Protein AF-0000000075648336 (afdb_homodimer)

Solvent-accessible surface area (backbone atoms only — not comparable to full-atom values): 15594 Å² total; per-residue (Å²): 137,83,80,77,78,76,76,75,76,71,71,72,71,67,70,69,65,70,71,70,69,71,54,69,47,33,61,76,36,50,80,46,65,90,41,55,53,31,34,41,32,37,39,58,50,80,40,58,30,73,56,64,40,78,22,47,33,39,40,31,36,50,85,70,18,19,33,36,39,35,60,77,44,56,32,34,36,65,90,59,18,39,42,34,36,27,29,49,55,92,89,45,73,43,80,75,48,40,32,36,24,69,57,68,69,78,65,49,78,36,94,23,29,32,36,36,41,40,38,39,33,40,85,61,83,64,32,43,28,34,31,30,35,39,35,46,39,77,66,72,76,85,124,138,83,80,78,78,77,77,73,77,72,70,71,74,70,70,67,67,70,72,71,71,71,55,70,48,35,60,76,36,51,79,46,66,89,40,55,54,31,34,43,31,37,37,59,50,81,39,59,31,72,56,63,40,78,22,47,32,38,42,31,35,50,84,70,18,19,34,34,39,35,60,78,42,55,31,36,35,63,90,60,20,38,42,34,36,27,27,50,54,93,88,47,74,41,81,75,48,41,34,38,23,68,57,66,68,78,64,48,77,37,95,23,30,31,37,36,41,38,38,39,34,41,86,61,82,63,32,45,29,33,32,31,37,38,33,47,39,78,66,72,73,85,122

Sequence (286 aa):
MLWCWKLILVTTWMLHRHTGHAQEWGDCGGNITGQSSGFVHSPNYPGRYSNNLDCTWTIEVNEWEGVSLTPVSFNLEENFDWLGVYKKGVDNFISLGLFTGTNFTEKLVAWSHTIRLVFRTDYSYSEDGFKIHFEGNKITEKIMLWCWKLILVTTWMLHRHTGHAQEWGDCGGNITGQSSGFVHSPNYPGRYSNNLDCTWTIEVNEWEGVSLTPVSFNLEENFDWLGVYKKGVDNFISLGLFTGTNFTEKLVAWSHTIRLVFRTDYSYSEDGFKIHFEGNKITEKI

Secondary structure (DSSP, 8-state):
-----------------------EE-SS-EEEES-SEEEEE-TTTTSPPPSS-EEEEEEE--TTEEEEEEEEEEE--TTTSEEEEEEE-SSSEEEEEEE-TT---S-EEESSSEEEEEEE--SS----EEEEEEEEEE-----/-----------------------EE-SS-EEEES-SEEEEE-TTTTSPPPSS-EEEEEEE--TTEEEEEEEEEEE--TTTSEEEEEEE-SSSEEEEEEE-TT---S-EEESSSEEEEEEE--SS----EEEEEEEEEE-----

Structure (mmCIF, N/CA/C/O backbone):
data_AF-0000000075648336-model_v1
#
loop_
_entity.id
_entity.type
_entity.pdbx_description
1 polymer 'CUB and sushi domain-containing protein 3-like'
#
loop_
_atom_site.group_PDB
_atom_site.id
_atom_site.type_symbol
_atom_site.label_atom_id
_atom_site.label_alt_id
_atom_site.label_comp_id
_atom_site.label_asym_id
_atom_site.label_entity_id
_atom_site.label_seq_id
_atom_site.pdbx_PDB_ins_code
_atom_site.Cartn_x
_atom_site.Cartn_y
_atom_site.Cartn_z
_atom_site.occupancy
_atom_site.B_iso_or_equiv
_atom_site.auth_seq_id
_atom_site.auth_comp_id
_atom_site.auth_asym_id
_atom_site.auth_atom_id
_atom_site.pdbx_PDB_model_num
ATOM 1 N N . MET A 1 1 ? 22.656 -80.75 -16.078 1 34.41 1 MET A N 1
ATOM 2 C CA . MET A 1 1 ? 22.391 -79.75 -15 1 34.41 1 MET A CA 1
ATOM 3 C C . MET A 1 1 ? 22.484 -78.312 -15.516 1 34.41 1 MET A C 1
ATOM 5 O O . MET A 1 1 ? 23.578 -77.812 -15.734 1 34.41 1 MET A O 1
ATOM 9 N N . LEU A 1 2 ? 21.562 -77.938 -16.453 1 39.62 2 LEU A N 1
ATOM 10 C CA . LEU A 1 2 ? 21.328 -76.688 -17.156 1 39.62 2 LEU A CA 1
ATOM 11 C C . LEU A 1 2 ? 20.969 -75.562 -16.172 1 39.62 2 LEU A C 1
ATOM 13 O O . LEU A 1 2 ? 20.047 -75.688 -15.375 1 39.62 2 LEU A O 1
ATOM 17 N N . TRP A 1 3 ? 21.969 -74.75 -15.719 1 39.03 3 TRP A N 1
ATOM 18 C CA . TRP A 1 3 ? 21.938 -73.562 -14.867 1 39.03 3 TRP A CA 1
ATOM 19 C C . TRP A 1 3 ? 21.016 -72.5 -15.453 1 39.03 3 TRP A C 1
ATOM 21 O O . TRP A 1 3 ? 21.266 -72 -16.547 1 39.03 3 TRP A O 1
ATOM 31 N N . CYS A 1 4 ? 19.688 -72.562 -15.352 1 43.5 4 CYS A N 1
ATOM 32 C CA . CYS A 1 4 ? 18.688 -71.562 -15.664 1 43.5 4 CYS A CA 1
ATOM 33 C C . CYS A 1 4 ? 18.969 -70.25 -14.93 1 43.5 4 CYS A C 1
ATOM 35 O O . CYS A 1 4 ? 18.938 -70.25 -13.695 1 43.5 4 CYS A O 1
ATOM 37 N N . TRP A 1 5 ? 19.953 -69.438 -15.43 1 42.78 5 TRP A N 1
ATOM 38 C CA . TRP A 1 5 ? 20.234 -68.125 -14.977 1 42.78 5 TRP A CA 1
ATOM 39 C C . TRP A 1 5 ? 18.953 -67.25 -14.945 1 42.78 5 TRP A C 1
ATOM 41 O O . TRP A 1 5 ? 18.297 -67.125 -15.969 1 42.78 5 TRP A O 1
ATOM 51 N N . LYS A 1 6 ? 18.156 -67.312 -13.836 1 47.53 6 LYS A N 1
ATOM 52 C CA . LYS A 1 6 ? 17.062 -66.375 -13.547 1 47.53 6 LYS A CA 1
ATOM 53 C C . LYS A 1 6 ? 17.516 -64.938 -13.664 1 47.53 6 LYS A C 1
ATOM 55 O O . LYS A 1 6 ? 18.328 -64.5 -12.859 1 47.53 6 LYS A O 1
ATOM 60 N N . LEU A 1 7 ? 17.516 -64.375 -14.883 1 46.62 7 LEU A N 1
ATOM 61 C CA . LEU A 1 7 ? 17.719 -62.938 -15.016 1 46.62 7 LEU A CA 1
ATOM 62 C C . LEU A 1 7 ? 16.672 -62.156 -14.211 1 46.62 7 LEU A C 1
ATOM 64 O O . LEU A 1 7 ? 15.477 -62.25 -14.477 1 46.62 7 LEU A O 1
ATOM 68 N N . ILE A 1 8 ? 16.938 -61.938 -12.953 1 49.75 8 ILE A N 1
ATOM 69 C CA . ILE A 1 8 ? 16.094 -61.062 -12.172 1 49.75 8 ILE A CA 1
ATOM 70 C C . ILE A 1 8 ? 16.109 -59.656 -12.797 1 49.75 8 ILE A C 1
ATOM 72 O O . ILE A 1 8 ? 17.156 -59.031 -12.914 1 49.75 8 ILE A O 1
ATOM 76 N N . LEU A 1 9 ? 15.172 -59.469 -13.758 1 48.59 9 LEU A N 1
ATOM 77 C CA . LEU A 1 9 ? 14.945 -58.094 -14.188 1 48.59 9 LEU A CA 1
ATOM 78 C C . LEU A 1 9 ? 14.586 -57.188 -13 1 48.59 9 LEU A C 1
ATOM 80 O O . LEU A 1 9 ? 13.547 -57.375 -12.367 1 48.59 9 LEU A O 1
ATOM 84 N N . VAL A 1 10 ? 15.609 -56.781 -12.297 1 46.84 10 VAL A N 1
ATOM 85 C CA . VAL A 1 10 ? 15.344 -55.75 -11.305 1 46.84 10 VAL A CA 1
ATOM 86 C C . VAL A 1 10 ? 14.797 -54.5 -12 1 46.84 10 VAL A C 1
ATOM 88 O O . VAL A 1 10 ? 15.492 -53.875 -12.805 1 46.84 10 VAL A O 1
ATOM 91 N N . THR A 1 11 ? 13.531 -54.562 -12.336 1 45.75 11 THR A N 1
ATOM 92 C CA . THR A 1 11 ? 12.93 -53.281 -12.688 1 45.75 11 THR A CA 1
ATOM 93 C C . THR A 1 11 ? 13.219 -52.219 -11.617 1 45.75 11 THR A C 1
ATOM 95 O O . THR A 1 11 ? 12.922 -52.438 -10.438 1 45.75 11 THR A O 1
ATOM 98 N N . THR A 1 12 ? 14.398 -51.688 -11.625 1 46.28 12 THR A N 1
ATOM 99 C CA . THR A 1 12 ? 14.539 -50.438 -10.852 1 46.28 12 THR A CA 1
ATOM 100 C C . THR A 1 12 ? 13.344 -49.531 -11.062 1 46.28 12 THR A C 1
ATOM 102 O O . THR A 1 12 ? 13.07 -49.094 -12.188 1 46.28 12 THR A O 1
ATOM 105 N N . TRP A 1 13 ? 12.18 -49.875 -10.469 1 44 13 TRP A N 1
ATOM 106 C CA . TRP A 1 13 ? 11.203 -48.812 -10.359 1 44 13 TRP A CA 1
ATOM 107 C C . TRP A 1 13 ? 11.875 -47.5 -9.969 1 44 13 TRP A C 1
ATOM 109 O O . TRP A 1 13 ? 12.383 -47.375 -8.852 1 44 13 TRP A O 1
ATOM 119 N N . MET A 1 14 ? 12.672 -47 -10.938 1 40.28 14 MET A N 1
ATOM 120 C CA . MET A 1 14 ? 13.008 -45.594 -10.672 1 40.28 14 MET A CA 1
ATOM 121 C C . MET A 1 14 ? 11.805 -44.844 -10.102 1 40.28 14 MET A C 1
ATOM 123 O O . MET A 1 14 ? 10.766 -44.75 -10.758 1 40.28 14 MET A O 1
ATOM 127 N N . LEU A 1 15 ? 11.492 -45.031 -8.891 1 43.78 15 LEU A N 1
ATOM 128 C CA . LEU A 1 15 ? 10.68 -44 -8.258 1 43.78 15 LEU A CA 1
ATOM 129 C C . LEU A 1 15 ? 11.016 -42.625 -8.82 1 43.78 15 LEU A C 1
ATOM 131 O O . LEU A 1 15 ? 12.07 -42.062 -8.516 1 43.78 15 LEU A O 1
ATOM 135 N N . HIS A 1 16 ? 10.695 -42.5 -10.125 1 42.59 16 HIS A N 1
ATOM 136 C CA . HIS A 1 16 ? 10.609 -41.062 -10.445 1 42.59 16 HIS A CA 1
ATOM 137 C C . HIS A 1 16 ? 9.961 -40.281 -9.312 1 42.59 16 HIS A C 1
ATOM 139 O O . HIS A 1 16 ? 8.758 -40.406 -9.078 1 42.59 16 HIS A O 1
ATOM 145 N N . ARG A 1 17 ? 10.578 -40.344 -8.141 1 42.12 17 ARG A N 1
ATOM 146 C CA . ARG A 1 17 ? 10.141 -39.188 -7.344 1 42.12 17 ARG A CA 1
ATOM 147 C C . ARG A 1 17 ? 9.805 -38 -8.234 1 42.12 17 ARG A C 1
ATOM 149 O O . ARG A 1 17 ? 10.68 -37.469 -8.898 1 42.12 17 ARG A O 1
ATOM 156 N N . HIS A 1 18 ? 8.609 -37.969 -8.883 1 41.38 18 HIS A N 1
ATOM 157 C CA . HIS A 1 18 ? 8.18 -36.656 -9.32 1 41.38 18 HIS A CA 1
ATOM 158 C C . HIS A 1 18 ? 8.609 -35.562 -8.328 1 41.38 18 HIS A C 1
ATOM 160 O O . HIS A 1 18 ? 8.164 -35.562 -7.18 1 41.38 18 HIS A O 1
ATOM 166 N N . THR A 1 19 ? 9.805 -35.406 -7.973 1 44.91 19 THR A N 1
ATOM 167 C CA . THR A 1 19 ? 10.102 -34.156 -7.277 1 44.91 19 THR A CA 1
ATOM 168 C C . THR A 1 19 ? 9.188 -33.062 -7.758 1 44.91 19 THR A C 1
ATOM 170 O O . THR A 1 19 ? 9.359 -32.531 -8.859 1 44.91 19 THR A O 1
ATOM 173 N N . GLY A 1 20 ? 7.941 -33.25 -7.762 1 47.81 20 GLY A N 1
ATOM 174 C CA . GLY A 1 20 ? 6.926 -32.344 -8.25 1 47.81 20 GLY A CA 1
ATOM 175 C C . GLY A 1 20 ? 7.273 -30.875 -7.996 1 47.81 20 GLY A C 1
ATOM 176 O O . GLY A 1 20 ? 7.414 -30.453 -6.848 1 47.81 20 GLY A O 1
ATOM 177 N N . HIS A 1 21 ? 8.203 -30.281 -8.82 1 61.22 21 HIS A N 1
ATOM 178 C CA . HIS A 1 21 ? 8.508 -28.859 -8.773 1 61.22 21 HIS A CA 1
ATOM 179 C C . HIS A 1 21 ? 7.234 -28.031 -8.609 1 61.22 21 HIS A C 1
ATOM 181 O O . HIS A 1 21 ? 6.246 -28.25 -9.312 1 61.22 21 HIS A O 1
ATOM 187 N N . ALA A 1 22 ? 7.125 -27.406 -7.492 1 80.12 22 ALA A N 1
ATOM 188 C CA . ALA A 1 22 ? 5.98 -26.516 -7.305 1 80.12 22 ALA A CA 1
ATOM 189 C C . ALA A 1 22 ? 5.766 -25.641 -8.531 1 80.12 22 ALA A C 1
ATOM 191 O O . ALA A 1 22 ? 6.727 -25.109 -9.102 1 80.12 22 ALA A O 1
ATOM 192 N N . GLN A 1 23 ? 4.613 -25.688 -9.086 1 92.94 23 GLN A N 1
ATOM 193 C CA . GLN A 1 23 ? 4.281 -24.875 -10.258 1 92.94 23 GLN A CA 1
ATOM 194 C C . GLN A 1 23 ? 4.465 -23.391 -9.961 1 92.94 23 GLN A C 1
ATOM 196 O O . GLN A 1 23 ? 4.18 -22.922 -8.859 1 92.94 23 GLN A O 1
ATOM 201 N N . GLU A 1 24 ? 5.086 -22.75 -10.898 1 96.38 24 GLU A N 1
ATOM 202 C CA . GLU A 1 24 ? 5.324 -21.328 -10.75 1 96.38 24 GLU A CA 1
ATOM 203 C C . GLU A 1 24 ? 4.723 -20.547 -11.906 1 96.38 24 GLU A C 1
ATOM 205 O O . GLU A 1 24 ? 4.73 -21 -13.047 1 96.38 24 GLU A O 1
ATOM 210 N N . TRP A 1 25 ? 4.23 -19.391 -11.578 1 96.06 25 TRP A N 1
ATOM 211 C CA . TRP A 1 25 ? 3.689 -18.438 -12.555 1 96.06 25 TRP A CA 1
ATOM 212 C C . TRP A 1 25 ? 4.441 -17.125 -12.5 1 96.06 25 TRP A C 1
ATOM 214 O O . TRP A 1 25 ? 4.523 -16.484 -11.445 1 96.06 25 TRP A O 1
ATOM 224 N N . GLY A 1 26 ? 4.988 -16.688 -13.602 1 94.31 26 GLY A N 1
ATOM 225 C CA . GLY A 1 26 ? 5.809 -15.484 -13.578 1 94.31 26 GLY A CA 1
ATOM 226 C C . GLY A 1 26 ? 5.555 -14.562 -14.758 1 94.31 26 GLY A C 1
ATOM 227 O O . GLY A 1 26 ? 6.215 -13.531 -14.906 1 94.31 26 GLY A O 1
ATOM 228 N N . ASP A 1 27 ? 4.645 -15.094 -15.672 1 93.38 27 ASP A N 1
ATOM 229 C CA . ASP A 1 27 ? 4.188 -14.148 -16.688 1 93.38 27 ASP A CA 1
ATOM 230 C C . ASP A 1 27 ? 3.443 -12.977 -16.047 1 93.38 27 ASP A C 1
ATOM 232 O O . ASP A 1 27 ? 3.004 -13.062 -14.898 1 93.38 27 ASP A O 1
ATOM 236 N N . CYS A 1 28 ? 3.414 -11.961 -16.766 1 97.94 28 CYS A N 1
ATOM 237 C CA . CYS A 1 28 ? 2.721 -10.789 -16.234 1 97.94 28 CYS A CA 1
ATOM 238 C C . CYS A 1 28 ? 1.22 -11.039 -16.156 1 97.94 28 CYS A C 1
ATOM 240 O O . CYS A 1 28 ? 0.475 -10.656 -17.062 1 97.94 28 CYS A O 1
ATOM 242 N N . GLY A 1 29 ? 0.814 -11.727 -15.203 1 97.31 29 GLY A N 1
ATOM 243 C CA . GLY A 1 29 ? -0.593 -11.945 -14.906 1 97.31 29 GLY A CA 1
ATOM 244 C C . GLY A 1 29 ? -1.083 -13.312 -15.344 1 97.31 29 GLY A C 1
ATOM 245 O O . GLY A 1 29 ? -0.28 -14.211 -15.617 1 97.31 29 GLY A O 1
ATOM 246 N N . GLY A 1 30 ? -2.445 -13.492 -15.211 1 97.12 30 GLY A N 1
ATOM 247 C CA . GLY A 1 30 ? -3.105 -14.734 -15.594 1 97.12 30 GLY A CA 1
ATOM 248 C C . GLY A 1 30 ? -3.953 -15.32 -14.484 1 97.12 30 GLY A C 1
ATOM 249 O O . GLY A 1 30 ? -3.951 -14.82 -13.359 1 97.12 30 GLY A O 1
ATOM 250 N N . ASN A 1 31 ? -4.703 -16.406 -14.852 1 97.88 31 ASN A N 1
ATOM 251 C CA . ASN A 1 31 ? -5.539 -17.125 -13.906 1 97.88 31 ASN A CA 1
ATOM 252 C C . ASN A 1 31 ? -4.883 -18.438 -13.461 1 97.88 31 ASN A C 1
ATOM 254 O O . ASN A 1 31 ? -4.469 -19.234 -14.297 1 97.88 31 ASN A O 1
ATOM 258 N N . ILE A 1 32 ? -4.703 -18.562 -12.25 1 97.69 32 ILE A N 1
ATOM 259 C CA . ILE A 1 32 ? -4.156 -19.766 -11.641 1 97.69 32 ILE A CA 1
ATOM 260 C C . ILE A 1 32 ? -5.262 -20.531 -10.914 1 97.69 32 ILE A C 1
ATOM 262 O O . ILE A 1 32 ? -5.727 -20.094 -9.852 1 97.69 32 ILE A O 1
ATOM 266 N N . THR A 1 33 ? -5.699 -21.578 -11.445 1 96.69 33 THR A N 1
ATOM 267 C CA . THR A 1 33 ? -6.816 -22.344 -10.891 1 96.69 33 THR A CA 1
ATOM 268 C C . THR A 1 33 ? -6.441 -23.812 -10.727 1 96.69 33 THR A C 1
ATOM 270 O O . THR A 1 33 ? -5.508 -24.297 -11.367 1 96.69 33 THR A O 1
ATOM 273 N N . GLY A 1 34 ? -7.062 -24.438 -9.844 1 89.06 34 GLY A N 1
ATOM 274 C CA . GLY A 1 34 ? -6.918 -25.875 -9.703 1 89.06 34 GLY A CA 1
ATOM 275 C C . GLY A 1 34 ? -5.668 -26.281 -8.945 1 89.06 34 GLY A C 1
ATOM 276 O O . GLY A 1 34 ? -5.215 -27.422 -9.039 1 89.06 34 GLY A O 1
ATOM 277 N N . GLN A 1 35 ? -4.957 -25.312 -8.398 1 91.5 35 GLN A N 1
ATOM 278 C CA . GLN A 1 35 ? -3.764 -25.562 -7.602 1 91.5 35 GLN A CA 1
ATOM 279 C C . GLN A 1 35 ? -4.012 -25.266 -6.125 1 91.5 35 GLN A C 1
ATOM 281 O O . GLN A 1 35 ? -4.699 -24.297 -5.797 1 91.5 35 GLN A O 1
ATOM 286 N N . SER A 1 36 ? -3.525 -26.125 -5.277 1 94 36 SER A N 1
ATOM 287 C CA . SER A 1 36 ? -3.646 -25.859 -3.848 1 94 36 SER A CA 1
ATOM 288 C C . SER A 1 36 ? -2.443 -25.094 -3.32 1 94 36 SER A C 1
ATOM 290 O O . SER A 1 36 ? -2.473 -24.578 -2.203 1 94 36 SER A O 1
ATOM 292 N N . SER A 1 37 ? -1.401 -25.078 -4.129 1 97.56 37 SER A N 1
ATOM 293 C CA . SER A 1 37 ? -0.198 -24.344 -3.764 1 97.56 37 SER A CA 1
A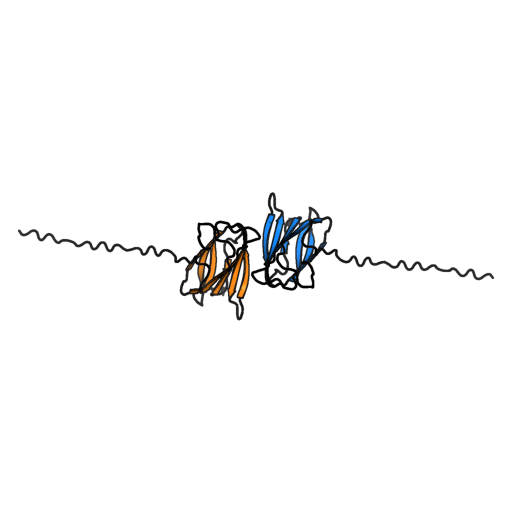TOM 294 C C . SER A 1 37 ? 0.671 -24.062 -4.984 1 97.56 37 SER A C 1
ATOM 296 O O . SER A 1 37 ? 0.462 -24.641 -6.051 1 97.56 37 SER A O 1
ATOM 298 N N . GLY A 1 38 ? 1.6 -23.203 -4.844 1 98 38 GLY A N 1
ATOM 299 C CA . GLY A 1 38 ? 2.539 -22.844 -5.895 1 98 38 GLY A CA 1
ATOM 300 C C . GLY A 1 38 ? 3.256 -21.531 -5.633 1 98 38 GLY A C 1
ATOM 301 O O . GLY A 1 38 ? 3.236 -21.016 -4.508 1 98 38 GLY A O 1
ATOM 302 N N . PHE A 1 39 ? 3.955 -21.016 -6.656 1 98.62 39 PHE A N 1
ATOM 303 C CA . PHE A 1 39 ? 4.684 -19.766 -6.547 1 98.62 39 PHE A CA 1
ATOM 304 C C . PHE A 1 39 ? 4.242 -18.781 -7.633 1 98.62 39 PHE A C 1
ATOM 306 O O . PHE A 1 39 ? 4.035 -19.188 -8.781 1 98.62 39 PHE A O 1
ATOM 313 N N . VAL A 1 40 ? 4.09 -17.641 -7.238 1 98.69 40 VAL A N 1
ATOM 314 C CA . VAL A 1 40 ? 3.971 -16.531 -8.18 1 98.69 40 VAL A CA 1
ATOM 315 C C . VAL A 1 40 ? 5.176 -15.602 -8.039 1 98.69 40 VAL A C 1
ATOM 317 O O . VAL A 1 40 ? 5.613 -15.305 -6.926 1 98.69 40 VAL A O 1
ATOM 320 N N . HIS A 1 41 ? 5.715 -15.156 -9.148 1 98.75 41 HIS A N 1
ATOM 321 C CA . HIS A 1 41 ? 6.84 -14.234 -9.062 1 98.75 41 HIS A CA 1
ATOM 322 C C . HIS A 1 41 ? 6.773 -13.18 -10.164 1 98.75 41 HIS A C 1
ATOM 324 O O . HIS A 1 41 ? 6.059 -13.359 -11.156 1 98.75 41 HIS A O 1
ATOM 330 N N . SER A 1 42 ? 7.426 -12.102 -9.914 1 98.88 42 SER A N 1
ATOM 331 C CA . SER A 1 42 ? 7.465 -11.039 -10.914 1 98.88 42 SER A CA 1
ATOM 332 C C . SER A 1 42 ? 8.07 -11.539 -12.227 1 98.88 42 SER A C 1
ATOM 334 O O . SER A 1 42 ? 8.898 -12.445 -12.227 1 98.88 42 SER A O 1
ATOM 336 N N . PRO A 1 43 ? 7.707 -10.852 -13.297 1 98.62 43 PRO A N 1
ATOM 337 C CA . PRO A 1 43 ? 8.336 -11.227 -14.562 1 98.62 43 PRO A CA 1
ATOM 338 C C . PRO A 1 43 ? 9.859 -11.109 -14.523 1 98.62 43 PRO A C 1
ATOM 340 O O . PRO A 1 43 ? 10.398 -10.156 -13.945 1 98.62 43 PRO A O 1
ATOM 343 N N . ASN A 1 44 ? 10.531 -12.133 -15.062 1 98.25 44 ASN A N 1
ATOM 344 C CA . ASN A 1 44 ? 11.984 -12.156 -15.211 1 98.25 44 ASN A CA 1
ATOM 345 C C . ASN A 1 44 ? 12.68 -12.461 -13.883 1 98.25 44 ASN A C 1
ATOM 347 O O . ASN A 1 44 ? 13.906 -12.367 -13.789 1 98.25 44 ASN A O 1
ATOM 351 N N . TYR A 1 45 ? 11.953 -12.75 -12.867 1 98.31 45 TYR A N 1
ATOM 352 C CA . TYR A 1 45 ? 12.555 -13.148 -11.594 1 98.31 45 TYR A CA 1
ATOM 353 C C . TYR A 1 45 ? 13.461 -14.359 -11.781 1 98.31 45 TYR A C 1
ATOM 355 O O . TYR A 1 45 ? 13.102 -15.312 -12.461 1 98.31 45 TYR A O 1
ATOM 363 N N . PRO A 1 46 ? 14.539 -14.461 -11.203 1 97.69 46 PRO A N 1
ATOM 364 C CA . PRO A 1 46 ? 15.109 -13.57 -10.195 1 97.69 46 PRO A CA 1
ATOM 365 C C . PRO A 1 46 ? 15.812 -12.359 -10.805 1 97.69 46 PRO A C 1
ATOM 367 O O . PRO A 1 46 ? 16.438 -11.578 -10.086 1 97.69 46 PRO A O 1
ATO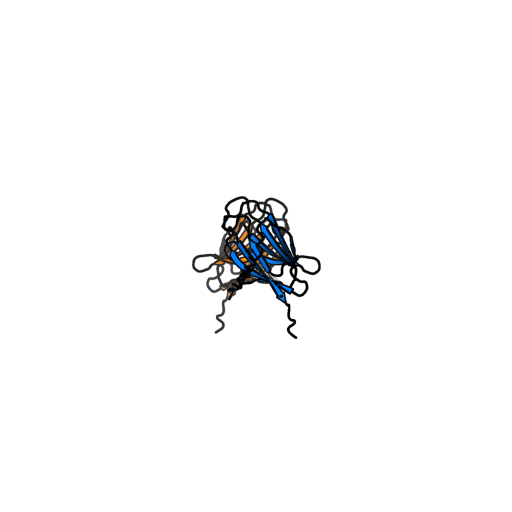M 370 N N . GLY A 1 47 ? 15.742 -12.258 -12.117 1 98.44 47 GLY A N 1
ATOM 371 C CA . GLY A 1 47 ? 16.234 -11.031 -12.742 1 98.44 47 GLY A CA 1
ATOM 372 C C . GLY A 1 47 ? 15.352 -9.828 -12.461 1 98.44 47 GLY A C 1
ATOM 373 O O . GLY A 1 47 ? 14.242 -9.969 -11.938 1 98.44 47 GLY A O 1
ATOM 374 N N . ARG A 1 48 ? 15.805 -8.664 -12.836 1 98.62 48 ARG A N 1
ATOM 375 C CA . ARG A 1 48 ? 15.047 -7.438 -12.633 1 98.62 48 ARG A CA 1
ATOM 376 C C . ARG A 1 48 ? 13.773 -7.434 -13.477 1 98.62 48 ARG A C 1
ATOM 378 O O . ARG A 1 48 ? 13.789 -7.828 -14.641 1 98.62 48 ARG A O 1
ATOM 385 N N . TYR A 1 49 ? 12.648 -7.055 -12.891 1 98.75 49 TYR A N 1
ATOM 386 C CA . TYR A 1 49 ? 11.422 -6.883 -13.664 1 98.75 49 TYR A CA 1
ATOM 387 C C . TYR A 1 49 ? 11.5 -5.645 -14.547 1 98.75 49 TYR A C 1
ATOM 389 O O . TYR A 1 49 ? 12.281 -4.73 -14.281 1 98.75 49 TYR A O 1
ATOM 397 N N . SER A 1 50 ? 10.648 -5.559 -15.57 1 98.19 50 SER A N 1
ATOM 398 C CA . SER A 1 50 ? 10.68 -4.453 -16.516 1 98.19 50 SER A CA 1
ATOM 399 C C . SER A 1 50 ? 9.859 -3.27 -16.016 1 98.19 50 SER A C 1
ATOM 401 O O . SER A 1 50 ? 9.156 -3.377 -15.008 1 98.19 50 SER A O 1
ATOM 403 N N . ASN A 1 51 ? 9.945 -2.125 -16.719 1 96.88 51 ASN A N 1
ATOM 404 C CA . ASN A 1 51 ? 9.156 -0.929 -16.422 1 96.88 51 ASN A CA 1
ATOM 405 C C . ASN A 1 51 ? 7.824 -0.943 -17.172 1 96.88 51 ASN A C 1
ATOM 407 O O . ASN A 1 51 ? 7.645 -1.721 -18.109 1 96.88 51 ASN A O 1
ATOM 411 N N . ASN A 1 52 ? 6.918 -0.076 -16.656 1 94.88 52 ASN A N 1
ATOM 412 C CA . ASN A 1 52 ? 5.605 0.112 -17.266 1 94.88 52 ASN A CA 1
ATOM 413 C C . ASN A 1 52 ? 4.805 -1.188 -17.297 1 94.88 52 ASN A C 1
ATOM 415 O O . ASN A 1 52 ? 4.125 -1.487 -18.281 1 94.88 52 ASN A O 1
ATOM 419 N N . LEU A 1 53 ? 4.984 -1.966 -16.266 1 96.94 53 LEU A N 1
ATOM 420 C CA . LEU A 1 53 ? 4.215 -3.199 -16.141 1 96.94 53 LEU A CA 1
ATOM 421 C C . LEU A 1 53 ? 2.867 -2.932 -15.477 1 96.94 53 LEU A C 1
ATOM 423 O O . LEU A 1 53 ? 2.758 -2.055 -14.617 1 96.94 53 LEU A O 1
ATOM 427 N N . ASP A 1 54 ? 1.874 -3.676 -15.844 1 96.31 54 ASP A N 1
ATOM 428 C CA . ASP A 1 54 ? 0.546 -3.818 -15.25 1 96.31 54 ASP A CA 1
ATOM 429 C C . ASP A 1 54 ? 0.079 -5.273 -15.289 1 96.31 54 ASP A C 1
ATOM 431 O O . ASP A 1 54 ? -0.522 -5.707 -16.281 1 96.31 54 ASP A O 1
ATOM 435 N N . CYS A 1 55 ? 0.389 -5.961 -14.234 1 98.31 55 CYS A N 1
ATOM 436 C CA . CYS A 1 55 ? 0.156 -7.402 -14.172 1 98.31 55 CYS A CA 1
ATOM 437 C C . CYS A 1 55 ? -0.903 -7.738 -13.133 1 98.31 55 CYS A C 1
ATOM 439 O O . CYS A 1 55 ? -0.906 -7.168 -12.039 1 98.31 55 CYS A O 1
ATOM 441 N N . THR A 1 56 ? -1.798 -8.633 -13.445 1 98.31 56 THR A N 1
ATOM 442 C CA . THR A 1 56 ? -2.791 -9.117 -12.484 1 98.31 56 THR A CA 1
ATOM 443 C C 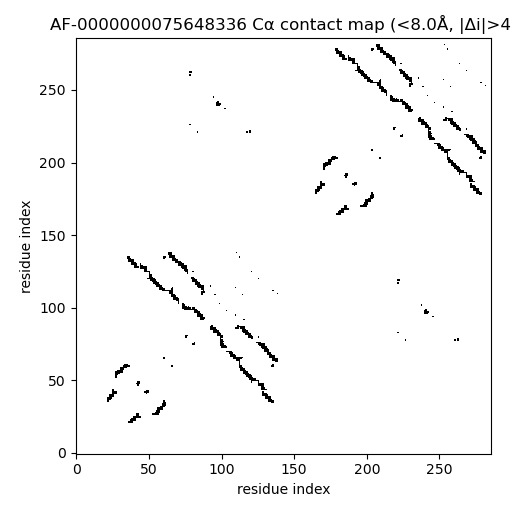. THR A 1 56 ? -2.875 -10.641 -12.516 1 98.31 56 THR A C 1
ATOM 445 O O . THR A 1 56 ? -3.164 -11.234 -13.555 1 98.31 56 THR A O 1
ATOM 448 N N . TRP A 1 57 ? -2.59 -11.258 -11.422 1 98.69 57 TRP A N 1
ATOM 449 C CA . TRP A 1 57 ? -2.854 -12.68 -11.25 1 98.69 57 TRP A CA 1
ATOM 450 C C . TRP A 1 57 ? -4.113 -12.906 -10.414 1 98.69 57 TRP A C 1
ATOM 452 O O . TRP A 1 57 ? -4.316 -12.242 -9.398 1 98.69 57 TRP A O 1
ATOM 462 N N . THR A 1 58 ? -4.945 -13.773 -10.82 1 98.62 58 THR A N 1
ATOM 463 C CA . THR A 1 58 ? -6.039 -14.281 -10 1 98.62 58 THR A CA 1
ATOM 464 C C . THR A 1 58 ? -5.785 -15.734 -9.602 1 98.62 58 THR A C 1
ATOM 466 O O . THR A 1 58 ? -5.605 -16.594 -10.469 1 98.62 58 THR A O 1
ATOM 469 N N . ILE A 1 59 ? -5.703 -15.977 -8.352 1 98.62 59 ILE A N 1
ATOM 470 C CA . ILE A 1 59 ? -5.41 -17.297 -7.805 1 98.62 59 ILE A CA 1
ATOM 471 C C . ILE A 1 59 ? -6.66 -17.875 -7.137 1 98.62 59 ILE A C 1
ATOM 473 O O . ILE A 1 59 ? -7.238 -17.234 -6.25 1 98.62 59 ILE A O 1
ATOM 477 N N . GLU A 1 60 ? -7.059 -18.969 -7.543 1 98.44 60 GLU A N 1
ATOM 478 C CA . GLU A 1 60 ? -8.211 -19.656 -6.973 1 98.44 60 GLU A CA 1
ATOM 479 C C . GLU A 1 60 ? -7.832 -21.047 -6.473 1 98.44 60 GLU A C 1
ATOM 481 O O . GLU A 1 60 ? -7.488 -21.922 -7.266 1 98.44 60 GLU A O 1
ATOM 486 N N . VAL A 1 61 ? -7.883 -21.219 -5.145 1 98 61 VAL A N 1
ATOM 487 C CA . VAL A 1 61 ? -7.676 -22.531 -4.547 1 98 61 VAL A CA 1
ATOM 488 C C . VAL A 1 61 ? -9.016 -23.219 -4.328 1 98 61 VAL A C 1
ATOM 490 O O . VAL A 1 61 ? -10.023 -22.844 -4.93 1 98 61 VAL A O 1
ATOM 493 N N . ASN A 1 62 ? -9.031 -24.266 -3.467 1 96.56 62 ASN A N 1
ATOM 494 C CA . ASN A 1 62 ? -10.297 -24.969 -3.266 1 96.56 62 ASN A CA 1
ATOM 495 C C . ASN A 1 62 ? -11.297 -24.125 -2.486 1 96.56 62 ASN A C 1
ATOM 497 O O . ASN A 1 62 ? -10.906 -23.312 -1.643 1 96.56 62 ASN A O 1
ATOM 501 N N . GLU A 1 63 ? -12.539 -24.344 -2.74 1 95.25 63 GLU A N 1
ATOM 502 C CA . GLU A 1 63 ? -13.609 -23.516 -2.211 1 95.25 63 GLU A CA 1
ATOM 503 C C . GLU A 1 63 ? -13.656 -23.578 -0.686 1 95.25 63 GLU A C 1
ATOM 505 O O . GLU A 1 63 ? -14.148 -22.641 -0.039 1 95.25 63 GLU A O 1
ATOM 510 N N . TRP A 1 64 ? -13.156 -24.625 -0.068 1 95.19 64 TRP A N 1
ATOM 511 C CA . TRP A 1 64 ? -13.227 -24.766 1.382 1 95.19 64 TRP A CA 1
ATOM 512 C C . TRP A 1 64 ? -11.969 -24.219 2.049 1 95.19 64 TRP A C 1
ATOM 514 O O . TRP A 1 64 ? -11.797 -24.359 3.264 1 95.19 64 TRP A O 1
ATOM 524 N N . GLU A 1 65 ? -11.109 -23.656 1.235 1 96.94 65 GLU A N 1
ATOM 525 C CA . GLU A 1 65 ? -9.828 -23.188 1.744 1 96.94 65 GLU A CA 1
ATOM 526 C C . GLU A 1 65 ? -9.75 -21.656 1.737 1 96.94 65 GLU A C 1
ATOM 528 O O . GLU A 1 65 ? -10.477 -21 0.985 1 96.94 65 GLU A O 1
ATOM 533 N N . GLY A 1 66 ? -8.898 -21.125 2.65 1 97.44 66 GLY A N 1
ATOM 534 C CA . GLY A 1 66 ? -8.32 -19.797 2.523 1 97.44 66 GLY A CA 1
ATOM 535 C C . GLY A 1 66 ? -6.918 -19.812 1.945 1 97.44 66 GLY A C 1
ATOM 536 O O . GLY A 1 66 ? -6.273 -20.859 1.891 1 97.44 66 GLY A O 1
ATOM 537 N N . VAL A 1 67 ? -6.52 -18.672 1.519 1 98.31 67 VAL A N 1
ATOM 538 C CA . VAL A 1 67 ? -5.211 -18.609 0.878 1 98.31 67 VAL A CA 1
ATOM 539 C C . VAL A 1 67 ? -4.203 -17.969 1.823 1 98.31 67 VAL A C 1
ATOM 541 O O . VAL A 1 67 ? -4.484 -16.922 2.424 1 98.31 67 VAL A O 1
ATOM 544 N N . SER A 1 68 ? -3.064 -18.484 1.939 1 98.44 68 SER A N 1
ATOM 545 C CA . SER A 1 68 ? -1.934 -17.844 2.605 1 98.44 68 SER A CA 1
ATOM 546 C C . SER A 1 68 ? -0.832 -17.5 1.611 1 98.44 68 SER A C 1
ATOM 548 O O . SER A 1 68 ? -0.555 -18.266 0.687 1 98.44 68 SER A O 1
ATOM 550 N N . LEU A 1 69 ? -0.213 -16.359 1.812 1 98.69 69 LEU A N 1
ATOM 551 C CA . LEU A 1 69 ? 0.925 -15.891 1.028 1 98.69 69 LEU A CA 1
ATOM 552 C C . LEU A 1 69 ? 2.164 -15.742 1.905 1 98.69 69 LEU A C 1
ATOM 554 O O . LEU A 1 69 ? 2.121 -15.078 2.943 1 98.69 69 LEU A O 1
ATOM 558 N N . THR A 1 70 ? 3.199 -16.375 1.515 1 98.69 70 THR A N 1
ATOM 559 C CA . THR A 1 70 ? 4.492 -16.266 2.184 1 98.69 70 THR A CA 1
ATOM 560 C C . THR A 1 70 ? 5.574 -15.82 1.206 1 98.69 70 THR A C 1
ATOM 562 O O . THR A 1 70 ? 5.914 -16.547 0.271 1 98.69 70 THR A O 1
ATOM 565 N N . PRO A 1 71 ? 6.121 -14.672 1.447 1 98.56 71 PRO A N 1
ATOM 566 C CA . PRO A 1 71 ? 7.16 -14.219 0.52 1 98.56 71 PRO A CA 1
ATOM 567 C C . PRO A 1 71 ? 8.461 -15.008 0.655 1 98.56 71 PRO A C 1
ATOM 569 O O . PRO A 1 71 ? 8.93 -15.242 1.771 1 98.56 71 PRO A O 1
ATOM 572 N N . VAL A 1 72 ? 8.961 -15.406 -0.445 1 98.31 72 VAL A N 1
ATOM 573 C CA . VAL A 1 72 ? 10.312 -15.961 -0.527 1 98.31 72 VAL A CA 1
ATOM 574 C C . VAL A 1 72 ? 11.328 -14.828 -0.679 1 98.31 72 VAL A C 1
ATOM 576 O O . VAL A 1 72 ? 12.391 -14.859 -0.064 1 98.31 72 VAL A O 1
ATOM 579 N N . SER A 1 73 ? 10.969 -13.883 -1.474 1 98.38 73 SER A N 1
ATOM 580 C CA . SER A 1 73 ? 11.727 -12.664 -1.73 1 98.38 73 SER A CA 1
ATOM 581 C C . SER A 1 73 ? 10.805 -11.5 -2.1 1 98.38 73 SER A C 1
ATOM 583 O O . SER A 1 73 ? 9.742 -11.711 -2.68 1 98.38 73 SER A O 1
ATOM 585 N N . PHE A 1 74 ? 11.266 -10.328 -1.739 1 98.44 74 PHE A N 1
ATOM 586 C CA . PHE A 1 74 ? 10.492 -9.133 -2.043 1 98.44 74 PHE A CA 1
ATOM 587 C C . PHE A 1 74 ? 11.391 -7.906 -2.1 1 98.44 74 PHE A C 1
ATOM 589 O O . PHE A 1 74 ? 11.961 -7.5 -1.085 1 98.44 74 PHE A O 1
ATOM 596 N N . ASN A 1 75 ? 11.523 -7.359 -3.254 1 98.5 75 ASN A N 1
ATOM 597 C CA . ASN A 1 75 ? 12.359 -6.188 -3.49 1 98.5 75 ASN A CA 1
ATOM 598 C C . ASN A 1 75 ? 11.859 -5.367 -4.672 1 98.5 75 ASN A C 1
ATOM 600 O O . ASN A 1 75 ? 12.18 -5.664 -5.824 1 98.5 75 ASN A O 1
ATOM 604 N N . LEU A 1 76 ? 11.055 -4.375 -4.402 1 98 76 LEU A N 1
ATOM 605 C CA . LEU A 1 76 ? 10.508 -3.479 -5.414 1 98 76 LEU A CA 1
ATOM 606 C C . LEU A 1 76 ? 11.109 -2.084 -5.289 1 98 76 LEU A C 1
ATOM 608 O O . LEU A 1 76 ? 11.633 -1.721 -4.234 1 98 76 LEU A O 1
ATOM 612 N N . GLU A 1 77 ? 11.008 -1.29 -6.395 1 96.19 77 GLU A N 1
ATOM 613 C CA . GLU A 1 77 ? 11.398 0.113 -6.277 1 96.19 77 GLU A CA 1
ATOM 614 C C . GLU A 1 77 ? 10.523 0.845 -5.266 1 96.19 77 GLU A C 1
ATOM 616 O O . GLU A 1 77 ? 9.312 1.002 -5.48 1 96.19 77 GLU A O 1
ATOM 621 N N . GLU A 1 78 ? 11.117 1.3 -4.242 1 92.25 78 GLU A N 1
ATOM 622 C CA . GLU A 1 78 ? 10.391 1.885 -3.119 1 92.25 78 GLU A CA 1
ATOM 623 C C . GLU A 1 78 ? 9.625 3.133 -3.549 1 92.25 78 GLU A C 1
ATOM 625 O O . GLU A 1 78 ? 10.195 4.035 -4.168 1 92.25 78 GLU A O 1
ATOM 630 N N . ASN A 1 79 ? 8.328 3.137 -3.262 1 89.44 79 ASN A N 1
ATOM 631 C CA . ASN A 1 79 ? 7.422 4.27 -3.441 1 89.44 79 ASN A CA 1
ATOM 632 C C . ASN A 1 79 ? 7.078 4.484 -4.91 1 89.44 79 ASN A C 1
ATOM 634 O O . ASN A 1 79 ? 6.469 5.496 -5.27 1 89.44 79 ASN A O 1
ATOM 638 N N . PHE A 1 80 ? 7.555 3.607 -5.781 1 92.06 80 PHE A N 1
ATOM 639 C CA . PHE A 1 80 ? 7.293 3.809 -7.199 1 92.06 80 PHE A CA 1
ATOM 640 C C . PHE A 1 80 ? 6.594 2.594 -7.801 1 92.06 80 PHE A C 1
ATOM 642 O O . PHE A 1 80 ? 5.625 2.734 -8.547 1 92.06 80 PHE A O 1
ATOM 649 N N . ASP A 1 81 ? 7.129 1.422 -7.473 1 95.5 81 ASP A N 1
ATOM 650 C CA . ASP A 1 81 ? 6.496 0.171 -7.883 1 95.5 81 ASP A CA 1
ATOM 651 C C . ASP A 1 81 ? 5.781 -0.495 -6.711 1 95.5 81 ASP A C 1
ATOM 653 O O . ASP A 1 81 ? 6.238 -0.412 -5.57 1 95.5 81 ASP A O 1
ATOM 657 N N . TRP A 1 82 ? 4.652 -1.203 -7 1 95.94 82 TRP A N 1
ATOM 658 C CA . TRP A 1 82 ? 3.91 -1.729 -5.855 1 95.94 82 TRP A CA 1
ATOM 659 C C . TRP A 1 82 ? 3.199 -3.027 -6.223 1 95.94 82 TRP A C 1
ATOM 661 O O . TRP A 1 82 ? 2.918 -3.281 -7.395 1 95.94 82 TRP A O 1
ATOM 671 N N . LEU A 1 83 ? 3 -3.861 -5.242 1 97.69 83 LEU A N 1
ATOM 672 C CA . LEU A 1 83 ? 2.182 -5.066 -5.293 1 97.69 83 LEU A CA 1
ATOM 673 C C . LEU A 1 83 ? 0.961 -4.938 -4.387 1 97.69 83 LEU A C 1
ATOM 675 O O . LEU A 1 83 ? 1.1 -4.727 -3.178 1 97.69 83 LEU A O 1
ATOM 679 N N . GLY A 1 84 ? -0.214 -5.004 -4.969 1 96.81 84 GLY A N 1
ATOM 680 C CA . GLY A 1 84 ? -1.452 -5.051 -4.207 1 96.81 84 GLY A CA 1
ATOM 681 C C . GLY A 1 84 ? -2.004 -6.457 -4.055 1 96.81 84 GLY A C 1
ATOM 682 O O . GLY A 1 84 ? -1.94 -7.262 -4.988 1 96.81 84 GLY A O 1
ATOM 683 N N . VAL A 1 85 ? -2.492 -6.719 -2.91 1 97.62 85 VAL A N 1
ATOM 684 C CA . VAL A 1 85 ? -3.113 -8.008 -2.629 1 97.62 85 VAL A CA 1
ATOM 685 C C . VAL A 1 85 ? -4.578 -7.805 -2.248 1 97.62 85 VAL A C 1
ATOM 687 O O . VAL A 1 85 ? -4.895 -6.98 -1.387 1 97.62 85 VAL A O 1
ATOM 690 N N . TYR A 1 86 ? -5.41 -8.602 -2.895 1 97.31 86 TYR A N 1
ATOM 691 C CA . TYR A 1 86 ? -6.848 -8.5 -2.67 1 97.31 86 TYR A CA 1
ATOM 692 C C . TYR A 1 86 ? -7.469 -9.875 -2.475 1 97.31 86 TYR A C 1
ATOM 694 O O . TYR A 1 86 ? -6.988 -10.867 -3.035 1 97.31 86 TYR A O 1
ATOM 702 N N . LYS A 1 87 ? -8.492 -9.883 -1.712 1 98 87 LYS A N 1
ATOM 703 C CA . LYS A 1 87 ? -9.305 -11.094 -1.622 1 98 87 LYS A CA 1
ATOM 704 C C . LYS A 1 87 ? -10.688 -10.875 -2.236 1 98 87 LYS A C 1
ATOM 706 O O . LYS A 1 87 ? -11.227 -9.766 -2.188 1 98 87 LYS A O 1
ATOM 711 N N . LYS A 1 88 ? -11.203 -11.93 -2.775 1 97.75 88 LYS A N 1
ATOM 712 C CA . LYS A 1 88 ? -12.57 -11.844 -3.285 1 97.75 88 LYS A CA 1
ATOM 713 C C . LYS A 1 88 ? -13.578 -11.773 -2.145 1 97.75 88 LYS A C 1
ATOM 715 O O . LYS A 1 88 ? -13.555 -12.609 -1.238 1 97.75 88 LYS A O 1
ATOM 720 N N . GLY A 1 89 ? -14.375 -10.727 -2.139 1 95.5 89 GLY A N 1
ATOM 721 C CA . GLY A 1 89 ? -15.531 -10.625 -1.263 1 95.5 89 GLY A CA 1
ATOM 722 C C . GLY A 1 89 ? -16.812 -11.133 -1.906 1 95.5 89 GLY A C 1
ATOM 723 O O . GLY A 1 89 ? -16.781 -12.023 -2.756 1 95.5 89 GLY A O 1
ATOM 724 N N . VAL A 1 90 ? -17.859 -10.57 -1.482 1 93.56 90 VAL A N 1
ATOM 725 C CA . VAL A 1 90 ? -19.156 -11 -2 1 93.56 90 VAL A CA 1
ATOM 726 C C . VAL A 1 90 ? -19.328 -10.5 -3.434 1 93.56 90 VAL A C 1
ATOM 728 O O . VAL A 1 90 ? -19.609 -11.289 -4.34 1 93.56 90 VAL A O 1
ATOM 731 N N . ASP A 1 91 ? -19.125 -9.172 -3.664 1 92 91 ASP A N 1
ATOM 732 C CA . ASP A 1 91 ? -19.344 -8.641 -5.004 1 92 91 ASP A CA 1
ATOM 733 C C . ASP A 1 91 ? -18.156 -7.801 -5.469 1 92 91 ASP A C 1
ATOM 735 O O . ASP A 1 91 ? -18.25 -7.059 -6.449 1 92 91 ASP A O 1
ATOM 739 N N . ASN A 1 92 ? -17.188 -7.863 -4.727 1 93.31 92 ASN A N 1
ATOM 740 C CA . ASN A 1 92 ? -16.016 -7.043 -5.047 1 93.31 92 ASN A CA 1
ATOM 741 C C . ASN A 1 92 ? -14.734 -7.664 -4.508 1 93.31 92 ASN A C 1
ATOM 743 O O . ASN A 1 92 ? -14.758 -8.742 -3.916 1 93.31 92 ASN A O 1
ATOM 747 N N . PHE A 1 93 ? -13.648 -7.113 -4.938 1 94.06 93 PHE A N 1
ATOM 748 C CA . PHE A 1 93 ? -12.383 -7.453 -4.305 1 94.06 93 PHE A CA 1
ATOM 749 C C . PHE A 1 93 ? -12.047 -6.461 -3.197 1 94.06 93 PHE A C 1
ATOM 751 O O . PHE A 1 93 ? -12.258 -5.258 -3.35 1 94.06 93 PHE A O 1
ATOM 758 N N . ILE A 1 94 ? -11.617 -7.02 -2.068 1 92.69 94 ILE A N 1
ATOM 759 C CA . ILE A 1 94 ? -11.258 -6.234 -0.888 1 92.69 94 ILE A CA 1
ATOM 760 C C . ILE A 1 94 ? -9.742 -6.199 -0.727 1 92.69 94 ILE A C 1
ATOM 762 O O . ILE A 1 94 ? -9.078 -7.238 -0.787 1 92.69 94 ILE A O 1
ATOM 766 N N . SER A 1 95 ? -9.219 -4.969 -0.521 1 92.81 95 SER A N 1
ATOM 767 C CA . SER A 1 95 ? -7.77 -4.832 -0.375 1 92.81 95 SER A CA 1
ATOM 768 C C . SER A 1 95 ? -7.293 -5.41 0.951 1 92.81 95 SER A C 1
ATOM 770 O O . SER A 1 95 ? -7.871 -5.129 2.002 1 92.81 95 SER A O 1
ATOM 772 N N . LEU A 1 96 ? -6.25 -6.219 0.859 1 93.62 96 LEU A N 1
ATOM 773 C CA . LEU A 1 96 ? -5.602 -6.754 2.053 1 93.62 96 LEU A CA 1
ATOM 774 C C . LEU A 1 96 ? -4.309 -6 2.354 1 93.62 96 LEU A C 1
ATOM 776 O O . LEU A 1 96 ? -3.773 -6.098 3.459 1 93.62 96 LEU A O 1
ATOM 780 N N . GLY A 1 97 ? -3.795 -5.27 1.342 1 92.38 97 GLY A N 1
ATOM 781 C CA . GLY A 1 97 ? -2.574 -4.504 1.537 1 92.38 97 GLY A CA 1
ATOM 782 C C . GLY A 1 97 ? -1.884 -4.141 0.237 1 92.38 97 GLY A C 1
ATOM 783 O O . GLY A 1 97 ? -2.047 -4.828 -0.773 1 92.38 97 GLY A O 1
ATOM 784 N N . LEU A 1 98 ? -1.264 -3.055 0.236 1 95 98 LEU A N 1
ATOM 785 C CA . LEU A 1 98 ? -0.367 -2.584 -0.813 1 95 98 LEU A CA 1
ATOM 786 C C . LEU A 1 98 ? 1.073 -2.531 -0.314 1 95 98 LEU A C 1
ATOM 788 O O . LEU A 1 98 ? 1.328 -2.115 0.818 1 95 98 LEU A O 1
ATOM 792 N N . PHE A 1 99 ? 1.99 -3.023 -1.168 1 95.56 99 PHE A N 1
ATOM 793 C CA . PHE A 1 99 ? 3.357 -3.223 -0.7 1 95.56 99 PHE A CA 1
ATOM 794 C C . PHE A 1 99 ? 4.359 -2.672 -1.707 1 95.56 99 PHE A C 1
ATOM 796 O O . PHE A 1 99 ? 4.133 -2.742 -2.918 1 95.56 99 PHE A O 1
ATOM 803 N N . THR A 1 100 ? 5.457 -2.131 -1.204 1 95.69 100 THR A N 1
ATOM 804 C CA . THR A 1 100 ? 6.555 -1.575 -1.984 1 95.69 100 THR A CA 1
ATOM 805 C C . THR A 1 100 ? 7.883 -1.75 -1.251 1 95.69 100 THR A C 1
ATOM 807 O O . THR A 1 100 ? 7.914 -2.254 -0.126 1 95.69 100 THR A O 1
ATOM 810 N N . GLY A 1 101 ? 9 -1.394 -1.936 1 94.94 101 GLY A N 1
ATOM 811 C CA . GLY A 1 101 ? 10.297 -1.539 -1.305 1 94.94 101 GLY A CA 1
ATOM 812 C C . GLY A 1 101 ? 10.633 -2.977 -0.946 1 94.94 101 GLY A C 1
ATOM 813 O O . GLY A 1 101 ? 10.484 -3.877 -1.774 1 94.94 101 GLY A O 1
ATOM 814 N N . THR A 1 102 ? 11.125 -3.17 0.325 1 95.12 102 THR A N 1
ATOM 815 C CA . THR A 1 102 ? 11.5 -4.504 0.777 1 95.12 102 THR A CA 1
ATOM 816 C C . THR A 1 102 ? 10.555 -5 1.863 1 95.12 102 THR A C 1
ATOM 818 O O . THR A 1 102 ? 10.828 -5.996 2.533 1 95.12 102 THR A O 1
ATOM 821 N N . ASN A 1 103 ? 9.469 -4.227 2.018 1 87.94 103 ASN A N 1
ATOM 822 C CA . ASN A 1 103 ? 8.594 -4.484 3.156 1 87.94 103 ASN A CA 1
ATOM 823 C C . ASN A 1 103 ? 7.352 -5.262 2.74 1 87.94 103 ASN A C 1
ATOM 825 O O . ASN A 1 103 ? 6.367 -4.676 2.283 1 87.94 103 ASN A O 1
ATOM 829 N N . PHE A 1 104 ? 7.434 -6.453 2.807 1 93.25 104 PHE A N 1
ATOM 830 C CA . PHE A 1 104 ? 6.258 -7.316 2.771 1 93.25 104 PHE A CA 1
ATOM 831 C C . PHE A 1 104 ? 6.02 -7.957 4.133 1 93.25 104 PHE A C 1
ATOM 833 O O . PHE A 1 104 ? 6.93 -8.023 4.961 1 93.25 104 PHE A O 1
ATOM 840 N N . THR A 1 105 ? 4.859 -8.266 4.492 1 92.06 105 THR A N 1
ATOM 841 C CA . THR A 1 105 ? 4.605 -8.977 5.738 1 92.06 105 THR A CA 1
ATOM 842 C C . THR A 1 105 ? 5.172 -10.391 5.684 1 92.06 105 THR A C 1
ATOM 844 O O . THR A 1 105 ? 5.422 -10.922 4.602 1 92.06 105 THR A O 1
ATOM 847 N N . GLU A 1 106 ? 5.508 -11 6.797 1 94.38 106 GLU A N 1
ATOM 848 C CA . GLU A 1 106 ? 6.027 -12.359 6.867 1 94.38 106 GLU A CA 1
ATOM 849 C C . GLU A 1 106 ? 5.039 -13.359 6.262 1 94.38 106 GLU A C 1
ATOM 851 O O . GLU A 1 106 ? 5.445 -14.305 5.586 1 94.38 106 GLU A O 1
ATOM 856 N N . LYS A 1 107 ? 3.832 -13.203 6.574 1 97.38 107 LYS A N 1
ATOM 857 C CA . LYS A 1 107 ? 2.732 -14.039 6.094 1 97.38 107 LYS A CA 1
ATOM 858 C C . LYS A 1 107 ? 1.441 -13.227 5.984 1 97.38 107 LYS A C 1
ATOM 860 O O . LYS A 1 107 ? 1.131 -12.422 6.867 1 97.38 107 LYS A O 1
ATOM 865 N N . LEU A 1 108 ? 0.689 -13.406 4.859 1 97.69 108 LEU A N 1
ATOM 866 C CA . LEU A 1 108 ? -0.623 -12.797 4.664 1 97.69 108 LEU A CA 1
ATOM 867 C C . LEU A 1 108 ? -1.689 -13.867 4.445 1 97.69 108 LEU A C 1
ATOM 869 O O . LEU A 1 108 ? -1.554 -14.711 3.561 1 97.69 108 LEU A O 1
ATOM 873 N N . VAL A 1 109 ? -2.715 -13.828 5.27 1 97.62 109 VAL A N 1
ATOM 874 C CA . VAL A 1 109 ? -3.777 -14.828 5.172 1 97.62 109 VAL A CA 1
ATOM 875 C C . VAL A 1 109 ? -5.059 -14.164 4.668 1 97.62 109 VAL A C 1
ATOM 877 O O . VAL A 1 109 ? -5.492 -13.148 5.211 1 97.62 109 VAL A O 1
ATOM 880 N N . ALA A 1 110 ? -5.586 -14.719 3.65 1 97.69 110 ALA A N 1
ATOM 881 C CA . ALA A 1 110 ? -6.867 -14.281 3.104 1 97.69 110 ALA A CA 1
ATOM 882 C C . ALA A 1 110 ? -7.965 -15.305 3.387 1 97.69 110 ALA A C 1
ATOM 884 O O . ALA A 1 110 ? -7.84 -16.469 3.029 1 97.69 110 ALA A O 1
ATOM 885 N N . TRP A 1 111 ? -8.984 -14.797 4.031 1 96.06 111 TRP A N 1
ATOM 886 C CA . TRP A 1 111 ? -10.141 -15.656 4.27 1 96.06 111 TRP A CA 1
ATOM 887 C C . TRP A 1 111 ? -11.062 -15.688 3.057 1 96.06 111 TRP A C 1
ATOM 889 O O . TRP A 1 111 ? -12.211 -15.234 3.127 1 96.06 111 TRP A O 1
ATOM 899 N N . SER A 1 112 ? -10.609 -16.109 2.049 1 97.69 112 SER A N 1
ATOM 900 C CA . SER A 1 112 ? -11.234 -16.297 0.744 1 97.69 112 SER A CA 1
ATOM 901 C C . SER A 1 112 ? -10.469 -17.328 -0.094 1 97.69 112 SER A C 1
ATOM 903 O O . SER A 1 112 ? -9.242 -17.391 -0.025 1 97.69 112 SER A O 1
ATOM 905 N N . HIS A 1 113 ? -11.195 -18.078 -0.907 1 97.88 113 HIS A N 1
ATOM 906 C CA . HIS A 1 113 ? -10.508 -19.062 -1.733 1 97.88 113 HIS A CA 1
ATOM 907 C C . HIS A 1 113 ? -10 -18.438 -3.027 1 97.88 113 HIS A C 1
ATOM 909 O O . HIS A 1 113 ? -9.43 -19.125 -3.871 1 97.88 113 HIS A O 1
ATOM 915 N N . THR A 1 114 ? -10.242 -17.141 -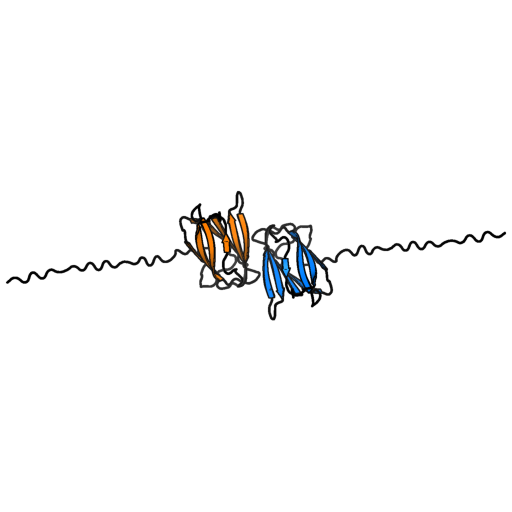3.232 1 98.5 114 THR A N 1
ATOM 916 C CA . THR A 1 114 ? -9.789 -16.422 -4.41 1 98.5 114 THR A CA 1
ATOM 917 C C . THR A 1 114 ? -9.102 -15.109 -4.008 1 98.5 114 THR A C 1
ATOM 919 O O . THR A 1 114 ? -9.664 -14.32 -3.25 1 98.5 114 THR A O 1
ATOM 922 N N . ILE A 1 115 ? -7.871 -14.945 -4.504 1 98.69 115 ILE A N 1
ATOM 923 C CA . ILE A 1 115 ? -7.168 -13.688 -4.277 1 98.69 115 ILE A CA 1
ATOM 924 C C . ILE A 1 115 ? -6.688 -13.117 -5.609 1 98.69 115 ILE A C 1
ATOM 926 O O . ILE A 1 115 ? -6.629 -13.836 -6.609 1 98.69 115 ILE A O 1
ATOM 930 N N . ARG A 1 116 ? -6.402 -11.859 -5.547 1 98.38 116 ARG A N 1
ATOM 931 C CA . ARG A 1 116 ? -5.82 -11.156 -6.684 1 98.38 116 ARG A CA 1
ATOM 932 C C . ARG A 1 116 ? -4.531 -10.445 -6.281 1 98.38 116 ARG A C 1
ATOM 934 O O . ARG A 1 116 ? -4.457 -9.836 -5.215 1 98.38 116 ARG A O 1
ATOM 941 N N . LEU A 1 117 ? -3.506 -10.625 -7.074 1 98.69 117 LEU A N 1
ATOM 942 C CA . LEU A 1 117 ? -2.266 -9.859 -6.98 1 98.69 117 LEU A CA 1
ATOM 943 C C . LEU A 1 117 ? -2.154 -8.859 -8.125 1 98.69 117 LEU A C 1
ATOM 945 O O . LEU A 1 117 ? -2.277 -9.234 -9.297 1 98.69 117 LEU A O 1
ATOM 949 N N . VAL A 1 118 ? -2.008 -7.641 -7.84 1 98 118 VAL A N 1
ATOM 950 C CA . VAL A 1 118 ? -1.855 -6.586 -8.836 1 98 118 VAL A CA 1
ATOM 951 C C . VAL A 1 118 ? -0.47 -5.953 -8.711 1 98 118 VAL A C 1
ATOM 953 O O . VAL A 1 118 ? -0.136 -5.371 -7.68 1 98 118 VAL A O 1
ATOM 956 N N . PHE A 1 119 ? 0.339 -6.082 -9.742 1 98.38 119 PHE A N 1
ATOM 957 C CA . PHE A 1 119 ? 1.705 -5.574 -9.758 1 98.38 119 PHE A CA 1
ATOM 958 C C . PHE A 1 119 ? 1.857 -4.477 -10.805 1 98.38 119 PHE A C 1
ATOM 960 O O . PHE A 1 119 ? 1.578 -4.691 -11.984 1 98.38 119 PHE A O 1
ATOM 967 N N . ARG A 1 120 ? 2.307 -3.289 -10.32 1 96.62 120 ARG A N 1
ATOM 968 C CA . ARG A 1 120 ? 2.482 -2.16 -11.234 1 96.62 120 ARG A CA 1
ATOM 969 C C . ARG A 1 120 ? 3.842 -1.502 -11.031 1 96.62 120 ARG A C 1
ATOM 971 O O . ARG A 1 120 ? 4.293 -1.328 -9.898 1 96.62 120 ARG A O 1
ATOM 978 N N . THR A 1 121 ? 4.477 -1.189 -12.164 1 95.88 121 THR A N 1
ATOM 979 C CA . THR A 1 121 ? 5.762 -0.501 -12.148 1 95.88 121 THR A CA 1
ATOM 980 C C . THR A 1 121 ? 5.672 0.832 -12.883 1 95.88 121 THR A C 1
ATOM 982 O O . THR A 1 121 ? 4.84 0.998 -13.781 1 95.88 121 THR A O 1
ATOM 985 N N . ASP A 1 122 ? 6.496 1.821 -12.492 1 92.62 122 ASP A N 1
ATOM 986 C CA . ASP A 1 122 ? 6.531 3.096 -13.203 1 92.62 122 ASP A CA 1
ATOM 987 C C . ASP A 1 122 ? 7.473 3.031 -14.406 1 92.62 122 ASP A C 1
ATOM 989 O O . ASP A 1 122 ? 7.762 1.948 -14.922 1 92.62 122 ASP A O 1
ATOM 993 N N . TYR A 1 123 ? 7.918 4.129 -14.922 1 91.75 123 TYR A N 1
ATOM 994 C CA . TYR A 1 123 ? 8.555 4.199 -16.234 1 91.75 123 TYR A CA 1
ATOM 995 C C . TYR A 1 123 ? 10.07 4.027 -16.109 1 91.75 123 TYR A C 1
ATOM 997 O O . TYR A 1 123 ? 10.773 3.936 -17.125 1 91.75 123 TYR A O 1
ATOM 1005 N N . SER A 1 124 ? 10.586 4.055 -14.844 1 92.56 124 SER A N 1
ATOM 1006 C CA . SER A 1 124 ? 12.039 3.971 -14.719 1 92.56 124 SER A CA 1
ATOM 1007 C C . SER A 1 124 ? 12.445 3.221 -13.453 1 92.56 124 SER A C 1
ATOM 1009 O O . SER A 1 124 ? 11.633 3.059 -12.539 1 92.56 124 SER A O 1
ATOM 1011 N N . TYR A 1 125 ? 13.672 2.703 -13.406 1 95.38 125 TYR A N 1
ATOM 1012 C CA . TYR A 1 125 ? 14.297 2.002 -12.289 1 95.38 125 TYR A CA 1
ATOM 1013 C C . TYR A 1 125 ? 13.492 0.766 -11.906 1 95.38 125 TYR A C 1
ATOM 1015 O O . TYR A 1 125 ? 12.258 0.776 -11.969 1 95.38 125 TYR A O 1
ATOM 1023 N N . SER A 1 126 ? 14.078 -0.265 -11.617 1 98.12 126 SER A N 1
ATOM 1024 C CA . SER A 1 126 ? 13.484 -1.521 -11.172 1 98.12 126 SER A CA 1
ATOM 1025 C C . SER A 1 126 ? 14.406 -2.26 -10.211 1 98.12 126 SER A C 1
ATOM 1027 O O . SER A 1 126 ? 15.57 -1.877 -10.039 1 98.12 126 SER A O 1
ATOM 1029 N N . GLU A 1 127 ? 13.836 -3.154 -9.547 1 98.38 127 GLU A N 1
ATOM 1030 C CA . GLU A 1 127 ? 14.57 -4.047 -8.656 1 98.38 127 GLU A CA 1
ATOM 1031 C C . GLU A 1 127 ? 14.367 -5.508 -9.047 1 98.38 127 GLU A C 1
ATOM 1033 O O . GLU A 1 127 ? 13.891 -5.801 -10.148 1 98.38 127 GLU A O 1
ATOM 1038 N N . ASP A 1 128 ? 14.719 -6.48 -8.164 1 98.5 128 ASP A N 1
ATOM 1039 C CA . ASP A 1 128 ? 14.719 -7.902 -8.5 1 98.5 128 ASP A CA 1
ATOM 1040 C C . ASP A 1 128 ? 13.312 -8.492 -8.398 1 98.5 128 ASP A C 1
ATOM 1042 O O . ASP A 1 128 ? 13.078 -9.625 -8.828 1 98.5 128 ASP A O 1
ATOM 1046 N N . GLY A 1 129 ? 12.438 -7.773 -7.855 1 98.62 129 GLY A N 1
ATOM 1047 C CA . GLY A 1 129 ? 11.047 -8.195 -7.848 1 98.62 129 GLY A CA 1
ATOM 1048 C C . GLY A 1 129 ? 10.695 -9.062 -6.652 1 98.62 129 GLY A C 1
ATOM 1049 O O . GLY A 1 129 ? 11.094 -8.766 -5.527 1 98.62 129 GLY A O 1
ATOM 1050 N N . PHE A 1 130 ? 9.82 -10.008 -6.895 1 98.88 130 PHE A N 1
ATOM 1051 C CA . PHE A 1 130 ? 9.336 -10.828 -5.789 1 98.88 130 PHE A CA 1
ATOM 1052 C C . PHE A 1 130 ? 9.102 -12.266 -6.242 1 98.88 130 PHE A C 1
ATOM 1054 O O . PHE A 1 130 ? 8.938 -12.531 -7.434 1 98.88 130 PHE A O 1
ATOM 1061 N N . LYS A 1 131 ? 9.125 -13.094 -5.293 1 98.81 131 LYS A N 1
ATOM 1062 C CA . LYS A 1 131 ? 8.609 -14.461 -5.352 1 98.81 131 LYS A CA 1
ATOM 1063 C C . LYS A 1 131 ? 7.789 -14.789 -4.109 1 98.81 131 LYS A C 1
ATOM 1065 O O . LYS A 1 131 ? 8.266 -14.633 -2.984 1 98.81 131 LYS A O 1
ATOM 1070 N N . ILE A 1 132 ? 6.602 -15.258 -4.336 1 98.75 132 ILE A N 1
ATOM 1071 C CA . ILE A 1 132 ? 5.672 -15.492 -3.238 1 98.75 132 ILE A CA 1
ATOM 1072 C C . ILE A 1 132 ? 5.105 -16.906 -3.334 1 98.75 132 ILE A C 1
ATOM 1074 O O . ILE A 1 132 ? 4.688 -17.344 -4.41 1 98.75 132 ILE A O 1
ATOM 1078 N N . HIS A 1 133 ? 5.125 -17.562 -2.252 1 98.75 133 HIS A N 1
ATOM 1079 C CA . HIS A 1 133 ? 4.461 -18.859 -2.129 1 98.75 133 HIS A CA 1
ATOM 1080 C C . HIS A 1 133 ? 3.002 -18.703 -1.721 1 98.75 133 HIS A C 1
ATOM 1082 O O . HIS A 1 133 ? 2.701 -18.031 -0.733 1 98.75 133 HIS A O 1
ATOM 1088 N N . PHE A 1 134 ? 2.094 -19.219 -2.533 1 98.69 134 PHE A N 1
ATOM 1089 C CA . PHE A 1 134 ? 0.704 -19.281 -2.096 1 98.69 134 PHE A CA 1
ATOM 1090 C C . PHE A 1 134 ? 0.307 -20.703 -1.726 1 98.69 134 PHE A C 1
ATOM 1092 O O . PHE A 1 134 ? 0.779 -21.656 -2.336 1 98.69 134 PHE A O 1
ATOM 1099 N N . GLU A 1 135 ? -0.609 -20.75 -0.747 1 98.38 135 GLU A N 1
ATOM 1100 C CA . GLU A 1 135 ? -1.095 -22.047 -0.285 1 98.38 135 GLU A CA 1
ATOM 1101 C C . GLU A 1 135 ? -2.545 -21.969 0.181 1 98.38 135 GLU A C 1
ATOM 1103 O O . GLU A 1 135 ? -2.932 -21 0.848 1 98.38 135 GLU A O 1
ATOM 1108 N N . GLY A 1 136 ? -3.314 -22.953 -0.245 1 97.62 136 GLY A N 1
ATOM 1109 C CA . GLY A 1 136 ? -4.648 -23.125 0.308 1 97.62 136 GLY A CA 1
ATOM 1110 C C . GLY A 1 136 ? -4.656 -23.859 1.636 1 97.62 136 GLY A C 1
ATOM 1111 O O . GLY A 1 136 ? -3.963 -24.859 1.798 1 97.62 136 GLY A O 1
ATOM 1112 N N . ASN A 1 137 ? -5.391 -23.281 2.588 1 96.44 137 ASN A N 1
ATOM 1113 C CA . ASN A 1 137 ? -5.516 -23.891 3.91 1 96.44 137 ASN A CA 1
ATOM 1114 C C . ASN A 1 137 ? -6.977 -24.047 4.312 1 96.44 137 ASN A C 1
ATOM 1116 O O . ASN A 1 137 ? -7.789 -23.141 4.117 1 96.44 137 ASN A O 1
ATOM 1120 N N . LYS A 1 138 ? -7.328 -25.234 4.922 1 92.12 138 LYS A N 1
ATOM 1121 C CA . LYS A 1 138 ? -8.695 -25.469 5.375 1 92.12 138 LYS A CA 1
ATOM 1122 C C . LYS A 1 138 ? -9.102 -24.469 6.445 1 92.12 138 LYS A C 1
ATOM 1124 O O . LYS A 1 138 ? -8.305 -24.141 7.336 1 92.12 138 LYS A O 1
ATOM 1129 N N . ILE A 1 139 ? -10.211 -23.781 6.289 1 82.38 139 ILE A N 1
ATOM 1130 C CA . ILE A 1 139 ? -10.727 -22.812 7.246 1 82.38 139 ILE A CA 1
ATOM 1131 C C . ILE A 1 139 ? -11.422 -23.531 8.398 1 82.38 139 ILE A C 1
ATOM 1133 O O . ILE A 1 139 ? -12.375 -24.281 8.18 1 82.38 139 ILE A O 1
ATOM 1137 N N . THR A 1 140 ? -10.805 -24.062 9.312 1 69.12 140 THR A N 1
ATOM 1138 C CA . THR A 1 140 ? -11.453 -24.75 10.422 1 69.12 140 THR A CA 1
ATOM 1139 C C . THR A 1 140 ? -12.141 -23.75 11.352 1 69.12 140 THR A C 1
ATOM 1141 O O . THR A 1 140 ? -11.57 -22.719 11.688 1 69.12 140 THR A O 1
ATOM 1144 N N . GLU A 1 141 ? -13.523 -23.672 11.32 1 51.12 141 GLU A N 1
ATOM 1145 C CA . GLU A 1 141 ? -14.305 -22.906 12.281 1 51.12 141 GLU A CA 1
ATOM 1146 C C . GLU A 1 141 ? -13.805 -23.125 13.703 1 51.12 141 GLU A C 1
ATOM 1148 O O . GLU A 1 141 ? -13.406 -24.234 14.062 1 51.12 141 GLU A O 1
ATOM 1153 N N . LYS A 1 142 ? -13.164 -22.25 14.438 1 39.84 142 LYS A N 1
ATOM 1154 C CA . LYS A 1 142 ? -13.219 -22.5 15.875 1 39.84 142 LYS A CA 1
ATOM 1155 C C . LYS A 1 142 ? -14.656 -22.703 16.344 1 39.84 142 LYS A C 1
ATOM 1157 O O . LYS A 1 142 ? -15.492 -21.812 16.188 1 39.84 142 LYS A O 1
ATOM 1162 N N . ILE A 1 143 ? -15.148 -23.844 16.297 1 26.3 143 ILE A N 1
ATOM 1163 C CA . ILE A 1 143 ? -16.234 -24.094 17.234 1 26.3 143 ILE A CA 1
ATOM 1164 C C . ILE A 1 143 ? -15.727 -23.969 18.672 1 26.3 143 ILE A C 1
ATOM 1166 O O . ILE A 1 143 ? -14.688 -24.547 19.016 1 26.3 143 ILE A O 1
ATOM 1170 N N . MET B 1 1 ? -29.281 69.812 38.688 1 34.09 1 MET B N 1
ATOM 1171 C CA . MET B 1 1 ? -29.109 68.312 38.781 1 34.09 1 MET B CA 1
ATOM 1172 C C . MET B 1 1 ? -28.641 67.75 37.469 1 34.09 1 MET B C 1
ATOM 1174 O O . MET B 1 1 ? -29.422 67.688 36.5 1 34.09 1 MET B O 1
ATOM 1178 N N . LEU B 1 2 ? -27.359 67.938 37.094 1 39.81 2 LEU B N 1
ATOM 1179 C CA . LEU B 1 2 ? -26.531 67.562 35.969 1 39.81 2 LEU B CA 1
ATOM 1180 C C . LEU B 1 2 ? -26.375 66.062 35.906 1 39.81 2 LEU B C 1
ATOM 1182 O O . LEU B 1 2 ? -25.969 65.438 36.906 1 39.81 2 LEU B O 1
ATOM 1186 N N . TRP B 1 3 ? -27.266 65.312 35.156 1 38.66 3 TRP B N 1
ATOM 1187 C CA . TRP B 1 3 ? -27.312 63.906 34.812 1 38.66 3 TRP B CA 1
ATOM 1188 C C . TRP B 1 3 ? -26.016 63.438 34.156 1 38.66 3 TRP B C 1
ATOM 1190 O O . TRP B 1 3 ? -25.609 63.969 33.125 1 38.66 3 TRP B O 1
ATOM 1200 N N . CYS B 1 4 ? -24.938 63.188 34.938 1 42.16 4 CYS B N 1
ATOM 1201 C CA . CYS B 1 4 ? -23.688 62.531 34.531 1 42.16 4 CYS B CA 1
ATOM 1202 C C . CYS B 1 4 ? -23.938 61.188 33.875 1 42.16 4 CYS B C 1
ATOM 1204 O O . CYS B 1 4 ? -24.406 60.25 34.531 1 42.16 4 CYS B O 1
ATOM 1206 N N . TRP B 1 5 ? -24.484 61.188 32.625 1 43.06 5 TRP B N 1
ATOM 1207 C CA . TRP B 1 5 ? -24.594 59.969 31.812 1 43.06 5 TRP B CA 1
ATOM 1208 C C . TRP B 1 5 ? -23.25 59.25 31.719 1 43.06 5 TRP B C 1
ATOM 1210 O O . TRP B 1 5 ? -22.266 59.812 31.219 1 43.06 5 TRP B O 1
ATOM 1220 N N . LYS B 1 6 ? -22.828 58.469 32.75 1 46.94 6 LYS B N 1
ATOM 1221 C CA . LYS B 1 6 ? -21.688 57.562 32.656 1 46.94 6 LYS B CA 1
ATOM 1222 C C . LYS B 1 6 ? -21.828 56.656 31.422 1 46.94 6 LYS B C 1
ATOM 1224 O O . LYS B 1 6 ? -22.781 55.906 31.297 1 46.94 6 LYS B O 1
ATOM 1229 N N . LEU B 1 7 ? -21.266 57.062 30.266 1 46.16 7 LEU B N 1
ATOM 1230 C CA . LEU B 1 7 ? -21.094 56.219 29.109 1 46.16 7 LEU B CA 1
ATOM 1231 C C . LEU B 1 7 ? -20.312 54.969 29.469 1 46.16 7 LEU B C 1
ATOM 1233 O O . LEU B 1 7 ? -19.156 55.031 29.891 1 46.16 7 LEU B O 1
ATOM 1237 N N . ILE B 1 8 ? -20.984 53.969 29.984 1 49.22 8 ILE B N 1
ATOM 1238 C CA . ILE B 1 8 ? -20.344 52.688 30.156 1 49.22 8 ILE B CA 1
ATOM 1239 C C . ILE B 1 8 ? -19.844 52.156 28.812 1 49.22 8 ILE B C 1
ATOM 1241 O O . ILE B 1 8 ? -20.625 51.969 27.891 1 49.22 8 ILE B O 1
ATOM 1245 N N . LEU B 1 9 ? -18.609 52.562 28.484 1 48.16 9 LEU B N 1
ATOM 1246 C CA . LEU B 1 9 ? -17.984 51.875 27.344 1 48.16 9 LEU B CA 1
ATOM 1247 C C . LEU B 1 9 ? -17.938 50.375 27.578 1 48.16 9 LEU B C 1
ATOM 1249 O O . LEU B 1 9 ? -17.266 49.906 28.5 1 48.16 9 LEU B O 1
ATOM 1253 N N . VAL B 1 10 ? -19.047 49.75 27.312 1 47.16 10 VAL B N 1
ATOM 1254 C CA . VAL B 1 10 ? -18.969 48.281 27.281 1 47.16 10 VAL B CA 1
ATOM 1255 C C . VAL B 1 10 ? -17.969 47.844 26.219 1 47.16 10 VAL B C 1
ATOM 1257 O O . VAL B 1 10 ? -18.172 48.125 25.031 1 47.16 10 VAL B O 1
ATOM 1260 N N . THR B 1 11 ? -16.688 47.906 26.547 1 45.69 11 THR B N 1
ATOM 1261 C CA . THR B 1 11 ? -15.758 47.188 25.688 1 45.69 11 THR B CA 1
ATOM 1262 C C . THR B 1 11 ? -16.219 45.75 25.453 1 45.69 11 THR B C 1
ATOM 1264 O O . THR B 1 11 ? -16.406 45 26.422 1 45.69 11 THR B O 1
ATOM 1267 N N . THR B 1 12 ? -17.203 45.562 24.625 1 45.88 12 THR B N 1
ATOM 1268 C CA . THR B 1 12 ? -17.391 44.188 24.156 1 45.88 12 THR B CA 1
ATOM 1269 C C . THR B 1 12 ? -16.047 43.562 23.828 1 45.88 12 THR B C 1
ATOM 1271 O O . THR B 1 12 ? -15.312 44.031 22.953 1 45.88 12 THR B O 1
ATOM 1274 N N . TRP B 1 13 ? -15.258 43.188 24.875 1 43.84 13 TRP B N 1
ATOM 1275 C CA . TRP B 1 13 ? -14.203 42.25 24.547 1 43.84 13 TRP B CA 1
ATOM 1276 C C . TRP B 1 13 ? -14.719 41.156 23.594 1 43.84 13 TRP B C 1
ATOM 1278 O O . TRP B 1 13 ? -15.57 40.344 23.969 1 43.84 13 TRP B O 1
ATOM 1288 N N . MET B 1 14 ? -14.984 41.625 22.359 1 40.22 14 MET B N 1
ATOM 1289 C CA . MET B 1 14 ? -15.141 40.531 21.391 1 40.22 14 MET B CA 1
ATOM 1290 C C . MET B 1 14 ? -14.109 39.438 21.641 1 40.22 14 MET B C 1
ATOM 1292 O O . MET B 1 14 ? -12.906 39.656 21.547 1 40.22 14 MET B O 1
ATOM 1296 N N . LEU B 1 15 ? -14.289 38.656 22.641 1 43.19 15 LEU B N 1
ATOM 1297 C CA . LEU B 1 15 ? -13.578 37.375 22.594 1 43.19 15 LEU B CA 1
ATOM 1298 C C . LEU B 1 15 ? -13.461 36.875 21.156 1 43.19 15 LEU B C 1
ATOM 1300 O O . LEU B 1 15 ? -14.453 36.469 20.562 1 43.19 15 LEU B O 1
ATOM 1304 N N . HIS B 1 16 ? -12.664 37.656 20.391 1 42.12 16 HIS B N 1
ATOM 1305 C CA . HIS B 1 16 ? -12.227 36.906 19.219 1 42.12 16 HIS B CA 1
ATOM 1306 C C . HIS B 1 16 ? -11.914 35.438 19.578 1 42.12 16 HIS B C 1
ATOM 1308 O O . HIS B 1 16 ? -10.922 35.188 20.266 1 42.12 16 HIS B O 1
ATOM 1314 N N . ARG B 1 17 ? -12.914 34.75 20.094 1 42.03 17 ARG B N 1
ATOM 1315 C CA . ARG B 1 17 ? -12.609 33.312 19.922 1 42.03 17 ARG B CA 1
ATOM 1316 C C . ARG B 1 17 ? -11.773 33.094 18.656 1 42.03 17 ARG B C 1
ATOM 1318 O O . ARG B 1 17 ? -12.227 33.344 17.547 1 42.03 17 ARG B O 1
ATOM 1325 N N . HIS B 1 18 ? -10.445 33.312 18.688 1 41.22 18 HIS B N 1
ATOM 1326 C CA . HIS B 1 18 ? -9.664 32.656 17.656 1 41.22 18 HIS B CA 1
ATOM 1327 C C . HIS B 1 18 ? -10.242 31.281 17.328 1 41.22 18 HIS B C 1
ATOM 1329 O O . HIS B 1 18 ? -10.25 30.391 18.172 1 41.22 18 HIS B O 1
ATOM 1335 N N . THR B 1 19 ? -11.422 31.109 16.969 1 44.91 19 THR B N 1
ATOM 1336 C CA . THR B 1 19 ? -11.742 29.812 16.391 1 44.91 19 THR B CA 1
ATOM 1337 C C . THR B 1 19 ? -10.539 29.234 15.656 1 44.91 19 THR B C 1
ATOM 1339 O O . THR B 1 19 ? -10.203 29.672 14.562 1 44.91 19 THR B O 1
ATOM 1342 N N . GLY B 1 20 ? -9.438 29.156 16.266 1 47.62 20 GLY B N 1
ATOM 1343 C CA . GLY B 1 20 ? -8.18 28.703 15.703 1 47.62 20 GLY B CA 1
ATOM 1344 C C . GLY B 1 20 ? -8.352 27.594 14.68 1 47.62 20 GLY B C 1
ATOM 1345 O O . GLY B 1 20 ? -8.836 26.516 15.008 1 47.62 20 GLY B O 1
ATOM 1346 N N . HIS B 1 21 ? -8.797 27.922 13.422 1 61 21 HIS B N 1
ATOM 1347 C CA . HIS B 1 21 ? -8.852 26.969 12.312 1 61 21 HIS B CA 1
ATOM 1348 C C . HIS B 1 21 ? -7.613 26.078 12.297 1 61 21 HIS B C 1
ATOM 1350 O O . HIS B 1 21 ? -6.492 26.578 12.422 1 61 21 HIS B O 1
ATOM 1356 N N . ALA B 1 22 ? -7.82 24.828 12.539 1 79.88 22 ALA B N 1
ATOM 1357 C CA . ALA B 1 22 ? -6.695 23.906 12.445 1 79.88 22 ALA B CA 1
ATOM 1358 C C . ALA B 1 22 ? -5.887 24.156 11.172 1 79.88 22 ALA B C 1
ATOM 1360 O O . ALA B 1 22 ? -6.453 24.375 10.102 1 79.88 22 ALA B O 1
ATOM 1361 N N . GLN B 1 23 ? -4.621 24.375 11.32 1 92.81 23 GLN B N 1
ATOM 1362 C CA . GLN B 1 23 ? -3.742 24.609 10.18 1 92.81 23 GLN B CA 1
ATOM 1363 C C . GLN B 1 23 ? -3.766 23.438 9.219 1 92.81 23 GLN B C 1
ATOM 1365 O O . GLN B 1 23 ? -3.834 22.281 9.641 1 92.81 23 GLN B O 1
ATOM 1370 N N . GLU B 1 24 ? -3.881 23.766 7.984 1 96.44 24 GLU B N 1
ATOM 1371 C CA . GLU B 1 24 ? -3.918 22.734 6.957 1 96.44 24 GLU B CA 1
ATOM 1372 C C . GLU B 1 24 ? -2.807 22.938 5.93 1 96.44 24 GLU B C 1
ATOM 1374 O O . GLU B 1 24 ? -2.467 24.078 5.59 1 96.44 24 GLU B O 1
ATOM 1379 N N . TRP B 1 25 ? -2.287 21.844 5.492 1 95.94 25 TRP B N 1
ATOM 1380 C CA . TRP B 1 25 ? -1.273 21.812 4.445 1 95.94 25 TRP B CA 1
ATOM 1381 C C . TRP B 1 25 ? -1.755 21.016 3.244 1 95.94 25 TRP B C 1
ATOM 1383 O O . TRP B 1 25 ? -2.107 19.828 3.381 1 95.94 25 TRP B O 1
ATOM 1393 N N . GLY B 1 26 ? -1.785 21.609 2.088 1 94.38 26 GLY B N 1
ATOM 1394 C CA . GLY B 1 26 ? -2.348 20.906 0.938 1 94.38 26 GLY B CA 1
ATOM 1395 C C . GLY B 1 26 ? -1.525 21.094 -0.325 1 94.38 26 GLY B C 1
ATOM 1396 O O . GLY B 1 26 ? -1.918 20.625 -1.398 1 94.38 26 GLY B O 1
ATOM 1397 N N . ASP B 1 27 ? -0.423 21.891 -0.132 1 93.25 27 ASP B N 1
ATOM 1398 C CA . ASP B 1 27 ? 0.522 21.906 -1.245 1 93.25 27 ASP B CA 1
ATOM 1399 C C . ASP B 1 27 ? 1.15 20.531 -1.452 1 93.25 27 ASP B C 1
ATOM 1401 O O . ASP B 1 27 ? 1.077 19.672 -0.572 1 93.25 27 ASP B O 1
ATOM 1405 N N . CYS B 1 28 ? 1.625 20.328 -2.576 1 97.88 28 CYS B N 1
ATOM 1406 C CA . CYS B 1 28 ? 2.248 19.047 -2.855 1 97.88 28 CYS B CA 1
ATOM 1407 C C . CYS B 1 28 ? 3.553 18.891 -2.084 1 97.88 28 CYS B C 1
ATOM 1409 O O . CYS B 1 28 ? 4.637 19.062 -2.648 1 97.88 28 CYS B O 1
ATOM 1411 N N . GLY B 1 29 ? 3.449 18.672 -0.829 1 97.31 29 GLY B N 1
ATOM 1412 C CA . GLY B 1 29 ? 4.586 18.391 0.029 1 97.31 29 GLY B CA 1
ATOM 1413 C C . GLY B 1 29 ? 4.965 19.547 0.927 1 97.31 29 GLY B C 1
ATOM 1414 O O . GLY B 1 29 ? 4.184 20.484 1.103 1 97.31 29 GLY B O 1
ATOM 1415 N N . GLY B 1 30 ? 6.141 19.328 1.618 1 97.12 30 GLY B N 1
ATOM 1416 C CA . GLY B 1 30 ? 6.68 20.344 2.523 1 97.12 30 GLY B CA 1
ATOM 1417 C C . GLY B 1 30 ? 6.941 19.797 3.918 1 97.12 30 GLY B C 1
ATOM 1418 O O . GLY B 1 30 ? 6.598 18.656 4.227 1 97.12 30 GLY B O 1
ATOM 1419 N N . ASN B 1 31 ? 7.586 20.672 4.746 1 97.88 31 ASN B N 1
ATOM 1420 C CA . ASN B 1 31 ? 7.879 20.344 6.137 1 97.88 31 ASN B CA 1
ATOM 1421 C C . ASN B 1 31 ? 6.891 21.016 7.086 1 97.88 31 ASN B C 1
ATOM 1423 O O . ASN B 1 31 ? 6.684 22.219 7.016 1 97.88 31 ASN B O 1
ATOM 1427 N N . ILE B 1 32 ? 6.254 20.266 7.832 1 97.69 32 ILE B N 1
ATOM 1428 C CA . ILE B 1 32 ? 5.328 20.734 8.852 1 97.69 32 ILE B CA 1
ATOM 1429 C C . ILE B 1 32 ? 5.941 20.547 10.234 1 97.69 32 ILE B C 1
ATOM 1431 O O . ILE B 1 32 ? 6.051 19.422 10.727 1 97.69 32 ILE B O 1
ATOM 1435 N N . THR B 1 33 ? 6.363 21.562 10.836 1 96.62 33 THR B N 1
ATOM 1436 C CA . THR B 1 33 ? 7.055 21.5 12.117 1 96.62 33 THR B CA 1
ATOM 1437 C C . THR B 1 33 ? 6.398 22.422 13.141 1 96.62 33 THR B C 1
ATOM 1439 O O . THR B 1 33 ? 5.707 23.375 12.766 1 96.62 33 THR B O 1
ATOM 1442 N N . GLY B 1 34 ? 6.543 22.125 14.344 1 88.88 34 GLY B N 1
ATOM 1443 C CA . GLY B 1 34 ? 6.117 23.016 15.406 1 88.88 34 GLY B CA 1
ATOM 1444 C C . GLY B 1 34 ? 4.625 22.953 15.68 1 88.88 34 GLY B C 1
ATOM 1445 O O . GLY B 1 34 ? 4.055 23.875 16.266 1 88.88 34 GLY B O 1
ATOM 1446 N N . GLN B 1 35 ? 3.939 22.031 15.039 1 91.5 35 GLN B N 1
ATOM 1447 C CA . GLN B 1 35 ? 2.508 21.828 15.242 1 91.5 35 GLN B CA 1
ATOM 1448 C C . GLN B 1 35 ? 2.238 20.516 15.977 1 91.5 35 GLN B C 1
ATOM 1450 O O . GLN B 1 35 ? 2.904 19.516 15.727 1 91.5 35 GLN B O 1
ATOM 1455 N N . SER B 1 36 ? 1.343 20.578 16.906 1 94 36 SER B N 1
ATOM 1456 C CA . SER B 1 36 ? 0.966 19.344 17.609 1 94 36 SER B CA 1
ATOM 1457 C C . SER B 1 36 ? -0.2 18.656 16.922 1 94 36 SER B C 1
ATOM 1459 O O . SER B 1 36 ? -0.503 17.5 17.203 1 94 36 SER B O 1
ATOM 1461 N N . SER B 1 37 ? -0.851 19.406 16.047 1 97.56 37 SER B N 1
ATOM 1462 C CA . SER B 1 37 ? -1.964 18.844 15.289 1 97.56 37 SER B CA 1
ATOM 1463 C C . SER B 1 37 ? -2.256 19.672 14.047 1 97.56 37 SER B C 1
ATOM 1465 O O . SER B 1 37 ? -1.765 20.797 13.906 1 97.56 37 SER B O 1
ATOM 1467 N N . GLY B 1 38 ? -3.018 19.125 13.164 1 98 38 GLY B N 1
ATOM 1468 C CA . GLY B 1 38 ? -3.426 19.797 11.938 1 98 38 GLY B CA 1
ATOM 1469 C C . GLY B 1 38 ? -3.957 18.844 10.883 1 98 38 GLY B C 1
ATOM 1470 O O . GLY B 1 38 ? -4.262 17.688 11.188 1 98 38 GLY B O 1
ATOM 1471 N N . PHE B 1 39 ? -4.125 19.359 9.672 1 98.62 39 PHE B N 1
ATOM 1472 C CA . PHE B 1 39 ? -4.621 18.547 8.562 1 98.62 39 PHE B CA 1
ATOM 1473 C C . PHE B 1 39 ? -3.652 18.594 7.383 1 98.62 39 PHE B C 1
ATOM 1475 O O . PHE B 1 39 ? -3.102 19.656 7.066 1 98.62 39 PHE B O 1
ATOM 1482 N N . VAL B 1 40 ? -3.465 17.5 6.859 1 98.69 40 VAL B N 1
ATOM 1483 C CA . VAL B 1 40 ? -2.82 17.406 5.555 1 98.69 40 VAL B CA 1
ATOM 1484 C C . VAL B 1 40 ? -3.814 16.891 4.52 1 98.69 40 VAL B C 1
ATOM 1486 O O . VAL B 1 40 ? -4.578 15.961 4.801 1 98.69 40 VAL B O 1
ATOM 1489 N N . HIS B 1 41 ? -3.82 17.469 3.354 1 98.75 41 HIS B N 1
ATOM 1490 C CA . HIS B 1 41 ? -4.723 16.969 2.322 1 98.75 41 HIS B CA 1
ATOM 1491 C C . HIS B 1 41 ? -4.078 17.031 0.943 1 98.75 41 HIS B C 1
ATOM 1493 O O . HIS B 1 41 ? -3.088 17.75 0.752 1 98.75 41 HIS B O 1
ATOM 1499 N N . SER B 1 42 ? -4.594 16.219 0.072 1 98.88 42 SER B N 1
ATOM 1500 C CA . SER B 1 42 ? -4.082 16.219 -1.295 1 98.88 42 SER B CA 1
ATOM 1501 C C . SER B 1 42 ? -4.234 17.594 -1.937 1 98.88 42 SER B C 1
ATOM 1503 O O . SER B 1 42 ? -5.145 18.359 -1.591 1 98.88 42 SER B O 1
ATOM 1505 N N . PRO B 1 43 ? -3.391 17.859 -2.93 1 98.62 43 PRO B N 1
ATOM 1506 C CA . PRO B 1 43 ? -3.564 19.125 -3.641 1 98.62 43 PRO B CA 1
ATOM 1507 C C . PRO B 1 43 ? -4.953 19.266 -4.262 1 98.62 43 PRO B C 1
ATOM 1509 O O . PRO B 1 43 ? -5.5 18.297 -4.793 1 98.62 43 PRO B O 1
ATOM 1512 N N . ASN B 1 44 ? -5.539 20.469 -4.109 1 98.19 44 ASN B N 1
ATOM 1513 C CA . ASN B 1 44 ? -6.812 20.828 -4.715 1 98.19 44 ASN B CA 1
ATOM 1514 C C . ASN B 1 44 ? -7.988 20.203 -3.971 1 98.19 44 ASN B C 1
ATOM 1516 O O . ASN B 1 44 ? -9.133 20.266 -4.43 1 98.19 44 ASN B O 1
ATOM 1520 N N . TYR B 1 45 ? -7.742 19.531 -2.896 1 98.31 45 TYR B N 1
ATOM 1521 C CA . TYR B 1 45 ? -8.828 19 -2.084 1 98.31 45 TYR B CA 1
ATOM 1522 C C . TYR B 1 45 ? -9.797 20.109 -1.668 1 98.31 45 TYR B C 1
ATOM 1524 O O . TYR B 1 45 ? -9.367 21.188 -1.255 1 98.31 45 TYR B O 1
ATOM 1532 N N . PRO B 1 46 ? -11.008 19.953 -1.648 1 97.56 46 PRO B N 1
ATOM 1533 C CA . PRO B 1 46 ? -11.758 18.719 -1.904 1 97.56 46 PRO B CA 1
ATOM 1534 C C . PRO B 1 46 ? -11.977 18.469 -3.393 1 97.56 46 PRO B C 1
ATOM 1536 O O . PRO B 1 46 ? -12.68 17.531 -3.762 1 97.56 46 PRO B O 1
ATOM 1539 N N . GLY B 1 47 ? -11.398 19.312 -4.219 1 98.38 47 GLY B N 1
ATOM 1540 C CA . GLY B 1 47 ? -11.414 19.016 -5.641 1 98.38 47 GLY B CA 1
ATOM 1541 C C . GLY B 1 47 ? -10.508 17.859 -6.016 1 98.38 47 GLY B C 1
ATOM 1542 O O . GLY B 1 47 ? -9.719 17.391 -5.195 1 98.38 47 GLY B O 1
ATOM 1543 N N . ARG B 1 48 ? -10.594 17.406 -7.238 1 98.62 48 ARG B N 1
ATOM 1544 C CA . ARG B 1 48 ? -9.773 16.297 -7.719 1 98.62 48 ARG B CA 1
ATOM 1545 C C . ARG B 1 48 ? -8.297 16.688 -7.742 1 98.62 48 ARG B C 1
ATOM 1547 O O . ARG B 1 48 ? -7.941 17.797 -8.156 1 98.62 48 ARG B O 1
ATOM 1554 N N . TYR B 1 49 ? -7.41 15.812 -7.25 1 98.75 49 TYR B N 1
ATOM 1555 C CA . TYR B 1 49 ? -5.973 16.047 -7.371 1 98.75 49 TYR B CA 1
ATOM 1556 C C . TYR B 1 49 ? -5.512 15.852 -8.812 1 98.75 49 TYR B C 1
ATOM 1558 O O . TYR B 1 49 ? -6.176 15.172 -9.602 1 98.75 49 TYR B O 1
ATOM 1566 N N . SER B 1 50 ? -4.344 16.375 -9.156 1 98.19 50 SER B N 1
ATOM 1567 C CA . SER B 1 50 ? -3.838 16.312 -10.523 1 98.19 50 SER B CA 1
ATOM 1568 C C . SER B 1 50 ? -3.068 15.023 -10.766 1 98.19 50 SER B C 1
ATOM 1570 O O . SER B 1 50 ? -2.82 14.258 -9.836 1 98.19 50 SER B O 1
ATOM 1572 N N . ASN B 1 51 ? -2.703 14.75 -12.039 1 96.88 51 ASN B N 1
ATOM 1573 C CA . ASN B 1 51 ? -1.888 13.602 -12.438 1 96.88 51 ASN B CA 1
ATOM 1574 C C . ASN B 1 51 ? -0.398 13.93 -12.375 1 96.88 51 ASN B C 1
ATOM 1576 O O . ASN B 1 51 ? -0.016 15.102 -12.312 1 96.88 51 ASN B O 1
ATOM 1580 N N . ASN B 1 52 ? 0.396 12.82 -12.352 1 9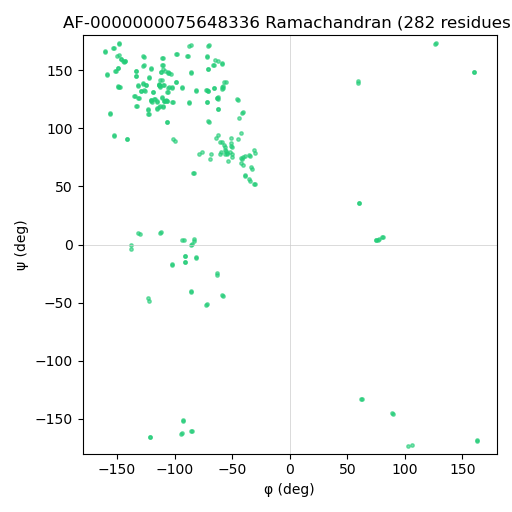4.94 52 ASN B N 1
ATOM 1581 C CA . ASN B 1 52 ? 1.852 12.914 -12.352 1 94.94 52 ASN B CA 1
ATOM 1582 C C . ASN B 1 52 ? 2.369 13.68 -11.141 1 94.94 52 ASN B C 1
ATOM 1584 O O . ASN B 1 52 ? 3.303 14.477 -11.25 1 94.94 52 ASN B O 1
ATOM 1588 N N . LEU B 1 53 ? 1.696 13.5 -10.047 1 96.94 53 LEU B N 1
ATOM 1589 C CA . LEU B 1 53 ? 2.141 14.125 -8.805 1 96.94 53 LEU B CA 1
ATOM 1590 C C . LEU B 1 53 ? 3.172 13.25 -8.102 1 96.94 53 LEU B C 1
ATOM 1592 O O . LEU B 1 53 ? 3.107 12.016 -8.18 1 96.94 53 LEU B O 1
ATOM 1596 N N . ASP B 1 54 ? 4.09 13.852 -7.41 1 96.31 54 ASP B N 1
ATOM 1597 C CA . ASP B 1 54 ? 5.062 13.312 -6.469 1 96.31 54 ASP B CA 1
ATOM 1598 C C . ASP B 1 54 ? 5.254 14.25 -5.277 1 96.31 54 ASP B C 1
ATOM 1600 O O . ASP B 1 54 ? 6.098 15.148 -5.32 1 96.31 54 ASP B O 1
ATOM 1604 N N . CYS B 1 55 ? 4.469 14.016 -4.277 1 98.31 55 CYS B N 1
ATOM 1605 C CA . CYS B 1 55 ? 4.41 14.906 -3.123 1 98.31 55 CYS B CA 1
ATOM 1606 C C . CYS B 1 55 ? 4.941 14.211 -1.874 1 98.31 55 CYS B C 1
ATOM 1608 O O . CYS B 1 55 ? 4.645 13.039 -1.638 1 98.31 55 CYS B O 1
ATOM 1610 N N . THR B 1 56 ? 5.707 14.891 -1.078 1 98.31 56 THR B N 1
ATOM 1611 C CA . THR B 1 56 ? 6.188 14.367 0.197 1 98.31 56 THR B CA 1
ATOM 1612 C C . THR B 1 56 ? 6.02 15.406 1.304 1 98.31 56 THR B C 1
ATOM 1614 O O . THR B 1 56 ? 6.559 16.516 1.215 1 98.31 56 THR B O 1
ATOM 1617 N N . TRP B 1 57 ? 5.258 15.086 2.289 1 98.69 57 TRP B N 1
ATOM 1618 C CA . TRP B 1 57 ? 5.195 15.883 3.514 1 98.69 57 TRP B CA 1
ATOM 1619 C C . TRP B 1 57 ? 6 15.227 4.629 1 98.69 57 TRP B C 1
ATOM 1621 O O . TRP B 1 57 ? 5.926 14.008 4.824 1 98.69 57 TRP B O 1
ATOM 1631 N N . THR B 1 58 ? 6.758 15.953 5.332 1 98.62 58 THR B N 1
ATOM 1632 C CA . THR B 1 58 ? 7.367 15.531 6.59 1 98.62 58 THR B CA 1
ATOM 1633 C C . THR B 1 58 ? 6.746 16.266 7.77 1 98.62 58 THR B C 1
ATOM 1635 O O . THR B 1 58 ? 6.758 17.5 7.809 1 98.62 58 THR B O 1
ATOM 1638 N N . ILE B 1 59 ? 6.16 15.555 8.641 1 98.56 59 ILE B N 1
ATOM 1639 C CA . ILE B 1 59 ? 5.477 16.109 9.805 1 98.56 59 ILE B CA 1
ATOM 1640 C C . ILE B 1 59 ? 6.277 15.797 11.07 1 98.56 59 ILE B C 1
ATOM 1642 O O . ILE B 1 59 ? 6.586 14.641 11.352 1 98.56 59 ILE B O 1
ATOM 1646 N N . GLU B 1 60 ? 6.617 16.766 11.758 1 98.44 60 GLU B N 1
ATOM 1647 C CA . GLU B 1 60 ? 7.34 16.625 13.016 1 98.44 60 GLU B CA 1
ATOM 1648 C C . GLU B 1 60 ? 6.574 17.281 14.172 1 98.44 60 GLU B C 1
ATOM 1650 O O . GLU B 1 60 ? 6.41 18.5 14.203 1 98.44 60 GLU B O 1
ATOM 1655 N N . VAL B 1 61 ? 6.09 16.453 15.086 1 98 61 VAL B N 1
ATOM 1656 C CA . VAL B 1 61 ? 5.453 16.953 16.297 1 98 61 VAL B CA 1
ATOM 1657 C C . VAL B 1 61 ? 6.48 17.031 17.422 1 98 61 VAL B C 1
ATOM 1659 O O . VAL B 1 61 ? 7.688 17.047 17.172 1 98 61 VAL B O 1
ATOM 1662 N N . ASN B 1 62 ? 5.984 17.109 18.688 1 96.44 62 ASN B N 1
ATOM 1663 C CA . ASN B 1 62 ? 6.938 17.234 19.797 1 96.44 62 ASN B CA 1
ATOM 1664 C C . ASN B 1 62 ? 7.707 15.938 20.016 1 96.44 62 ASN B C 1
ATOM 1666 O O . ASN B 1 62 ? 7.18 14.852 19.766 1 96.44 62 ASN B O 1
ATOM 1670 N N . GLU B 1 63 ? 8.898 16.047 20.5 1 95.12 63 GLU B N 1
ATOM 1671 C CA . GLU B 1 63 ? 9.828 14.922 20.609 1 95.12 63 GLU B CA 1
ATOM 1672 C C . GLU B 1 63 ? 9.281 13.852 21.547 1 95.12 63 GLU B C 1
ATOM 1674 O O . GLU B 1 63 ? 9.656 12.688 21.453 1 95.12 63 GLU B O 1
ATOM 1679 N N . TRP B 1 64 ? 8.438 14.195 22.484 1 95.19 64 TRP B N 1
ATOM 1680 C CA . TRP B 1 64 ? 7.941 13.242 23.469 1 95.19 64 TRP B CA 1
ATOM 1681 C C . TRP B 1 64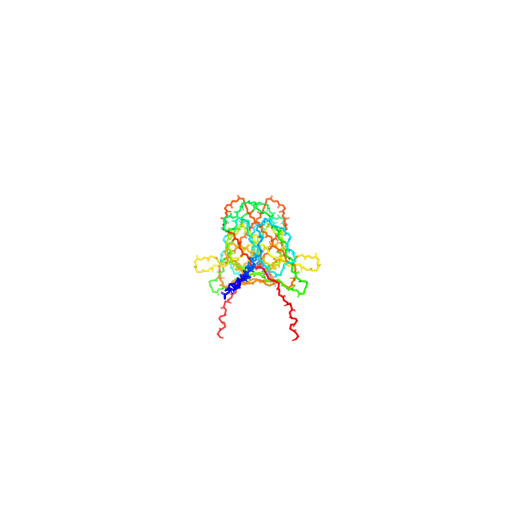 ? 6.637 12.602 23 1 95.19 64 TRP B C 1
ATOM 1683 O O . TRP B 1 64 ? 6 11.859 23.75 1 95.19 64 TRP B O 1
ATOM 1693 N N . GLU B 1 65 ? 6.246 12.953 21.797 1 96.88 65 GLU B N 1
ATOM 1694 C CA . GLU B 1 65 ? 4.965 12.484 21.281 1 96.88 65 GLU B CA 1
ATOM 1695 C C . GLU B 1 65 ? 5.16 11.469 20.156 1 96.88 65 GLU B C 1
ATOM 1697 O O . GLU B 1 65 ? 6.207 11.453 19.5 1 96.88 65 GLU B O 1
ATOM 1702 N N . GLY B 1 66 ? 4.129 10.602 20 1 97.44 66 GLY B N 1
ATOM 1703 C CA . GLY B 1 66 ? 3.875 9.891 18.75 1 97.44 66 GLY B CA 1
ATOM 1704 C C . GLY B 1 66 ? 2.807 10.547 17.906 1 97.44 66 GLY B C 1
ATOM 1705 O O . GLY B 1 66 ? 2.062 11.406 18.375 1 97.44 66 GLY B O 1
ATOM 1706 N N . VAL B 1 67 ? 2.797 10.148 16.688 1 98.31 67 VAL B N 1
ATOM 1707 C CA . VAL B 1 67 ? 1.85 10.789 15.781 1 98.31 67 VAL B CA 1
ATOM 1708 C C . VAL B 1 67 ? 0.687 9.844 15.492 1 98.31 67 VAL B C 1
ATOM 1710 O O . VAL B 1 67 ? 0.897 8.664 15.203 1 98.31 67 VAL B O 1
ATOM 1713 N N . SER B 1 68 ? -0.485 10.289 15.531 1 98.44 68 SER B N 1
ATOM 1714 C CA . SER B 1 68 ? -1.659 9.57 15.047 1 98.44 68 SER B CA 1
ATOM 1715 C C . SER B 1 68 ? -2.236 10.234 13.797 1 98.44 68 SER B C 1
ATOM 1717 O O . SER B 1 68 ? -2.277 11.461 13.703 1 98.44 68 SER B O 1
ATOM 1719 N N . LEU B 1 69 ? -2.686 9.422 12.867 1 98.69 69 LEU B N 1
ATOM 1720 C CA . LEU B 1 69 ? -3.355 9.859 11.648 1 98.69 69 LEU B CA 1
ATOM 1721 C C . LEU B 1 69 ? -4.789 9.336 11.594 1 98.69 69 LEU B C 1
ATOM 1723 O O . LEU B 1 69 ? -5.02 8.133 11.742 1 98.69 69 LEU B O 1
ATOM 1727 N N . THR B 1 70 ? -5.684 10.219 11.438 1 98.69 70 THR B N 1
ATOM 1728 C CA . THR B 1 70 ? -7.094 9.883 11.273 1 98.69 70 THR B CA 1
ATOM 1729 C C . THR B 1 70 ? -7.641 10.461 9.977 1 98.69 70 THR B C 1
ATOM 1731 O O . THR B 1 70 ? -7.727 11.68 9.812 1 98.69 70 THR B O 1
ATOM 1734 N N . PRO B 1 71 ? -8.047 9.602 9.102 1 98.56 71 PRO B N 1
ATOM 1735 C CA . PRO B 1 71 ? -8.57 10.133 7.844 1 98.56 71 PRO B CA 1
ATOM 1736 C C . PRO B 1 71 ? -9.945 10.789 8.008 1 98.56 71 PRO B C 1
ATOM 1738 O O . PRO B 1 71 ? -10.828 10.219 8.648 1 98.56 71 PRO B O 1
ATOM 1741 N N . VAL B 1 72 ? -10.055 11.938 7.445 1 98.31 72 VAL B N 1
ATOM 1742 C CA . VAL B 1 72 ? -11.352 12.594 7.289 1 98.31 72 VAL B CA 1
ATOM 1743 C C . VAL B 1 72 ? -12.031 12.109 6.012 1 98.31 72 VAL B C 1
ATOM 1745 O O . VAL B 1 72 ? -13.234 11.867 5.996 1 98.31 72 VAL B O 1
ATOM 1748 N N . SER B 1 73 ? -11.242 11.969 5.012 1 98.38 73 SER B N 1
ATOM 1749 C CA . SER B 1 73 ? -11.633 11.461 3.699 1 98.38 73 SER B CA 1
ATOM 1750 C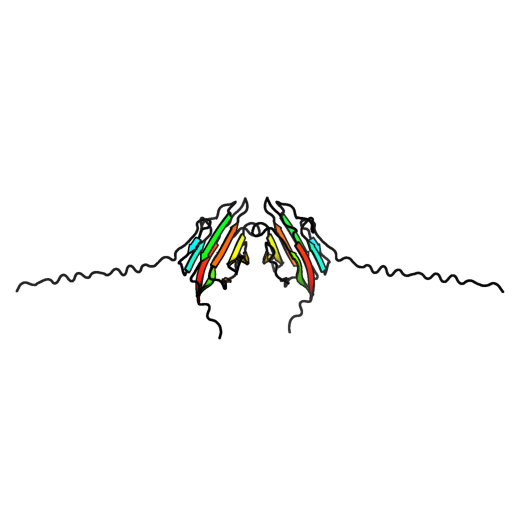 C . SER B 1 73 ? -10.461 10.781 2.996 1 98.38 73 SER B C 1
ATOM 1752 O O . SER B 1 73 ? -9.305 11.164 3.201 1 98.38 73 SER B O 1
ATOM 1754 N N . PHE B 1 74 ? -10.82 9.805 2.203 1 98.38 74 PHE B N 1
ATOM 1755 C CA . PHE B 1 74 ? -9.797 9.078 1.456 1 98.38 74 PHE B CA 1
ATOM 1756 C C . PHE B 1 74 ? -10.391 8.438 0.207 1 98.38 74 PHE B C 1
ATOM 1758 O O . PHE B 1 74 ? -11.211 7.531 0.302 1 98.38 74 PHE B O 1
ATOM 1765 N N . ASN B 1 75 ? -9.992 8.914 -0.913 1 98.5 75 ASN B N 1
ATOM 1766 C CA . ASN B 1 75 ? -10.477 8.438 -2.201 1 98.5 75 ASN B CA 1
ATOM 1767 C C . ASN B 1 75 ? -9.438 8.641 -3.303 1 98.5 75 ASN B C 1
ATOM 1769 O O . ASN B 1 75 ? -9.367 9.719 -3.895 1 98.5 75 ASN B O 1
ATOM 1773 N N . LEU B 1 76 ? -8.648 7.648 -3.557 1 98 76 LEU B N 1
ATOM 1774 C CA . LEU B 1 76 ? -7.617 7.676 -4.594 1 98 76 LEU B CA 1
ATOM 1775 C C . LEU B 1 76 ? -7.98 6.742 -5.742 1 98 76 LEU B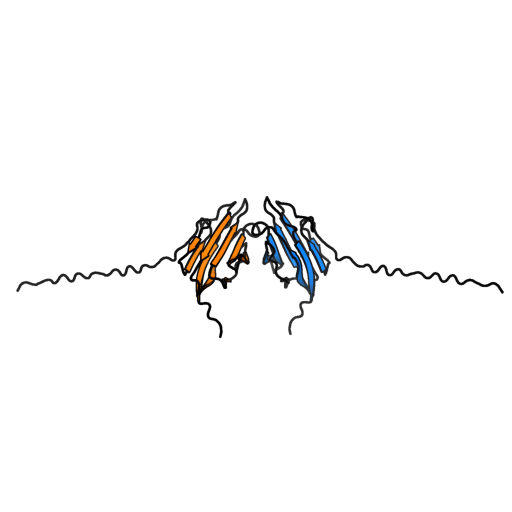 C 1
ATOM 1777 O O . LEU B 1 76 ? -8.789 5.828 -5.574 1 98 76 LEU B O 1
ATOM 1781 N N . GLU B 1 77 ? -7.352 6.977 -6.926 1 96.19 77 GLU B N 1
ATOM 1782 C CA . GLU B 1 77 ? -7.516 6.008 -8.008 1 96.19 77 GLU B CA 1
ATOM 1783 C C . GLU B 1 77 ? -6.961 4.645 -7.613 1 96.19 77 GLU B C 1
ATOM 1785 O O . GLU B 1 77 ? -5.754 4.492 -7.414 1 96.19 77 GLU B O 1
ATOM 1790 N N . GLU B 1 78 ? -7.816 3.686 -7.555 1 92.12 78 GLU B N 1
ATOM 1791 C CA . GLU B 1 78 ? -7.465 2.365 -7.039 1 92.12 78 GLU B CA 1
ATOM 1792 C C . GLU B 1 78 ? -6.398 1.701 -7.906 1 92.12 78 GLU B C 1
ATOM 1794 O O . GLU B 1 78 ? -6.539 1.636 -9.125 1 92.12 78 GLU B O 1
ATOM 1799 N N . ASN B 1 79 ? -5.305 1.277 -7.262 1 89.19 79 ASN B N 1
ATOM 1800 C CA . ASN B 1 79 ? -4.227 0.49 -7.848 1 89.19 79 ASN B CA 1
ATOM 1801 C C . ASN B 1 79 ? -3.332 1.342 -8.742 1 89.19 79 ASN B C 1
ATOM 1803 O O . ASN B 1 79 ? -2.473 0.814 -9.453 1 89.19 79 ASN B O 1
ATOM 1807 N N . PHE B 1 80 ? -3.602 2.629 -8.797 1 91.81 80 PHE B N 1
ATOM 1808 C CA . PHE B 1 80 ? -2.803 3.475 -9.68 1 91.81 80 PHE B CA 1
ATOM 1809 C C . PHE B 1 80 ? -2.143 4.602 -8.891 1 91.81 80 PHE B C 1
ATOM 1811 O O . PHE B 1 80 ? -0.95 4.867 -9.055 1 91.81 80 PHE B O 1
ATOM 1818 N N . ASP B 1 81 ? -2.953 5.273 -8.078 1 95.5 81 ASP B N 1
ATOM 1819 C CA . ASP B 1 81 ? -2.434 6.305 -7.184 1 95.5 81 ASP B CA 1
ATOM 1820 C C . ASP B 1 81 ? -2.328 5.793 -5.75 1 95.5 81 ASP B C 1
ATOM 1822 O O . ASP B 1 81 ? -3.156 4.992 -5.309 1 95.5 81 ASP B O 1
ATOM 1826 N N . TRP B 1 82 ? -1.3 6.285 -4.996 1 95.94 82 TRP B N 1
ATOM 1827 C CA . TRP B 1 82 ? -1.141 5.699 -3.668 1 95.94 82 TRP B CA 1
ATOM 1828 C C . TRP B 1 82 ? -0.571 6.719 -2.689 1 95.94 82 TRP B C 1
ATOM 1830 O O . TRP B 1 82 ? 0.08 7.684 -3.098 1 95.94 82 TRP B O 1
ATOM 1840 N N . LEU B 1 83 ? -0.9 6.562 -1.433 1 97.62 83 LEU B N 1
ATOM 1841 C CA . LEU B 1 83 ? -0.333 7.281 -0.296 1 97.62 83 LEU B CA 1
ATOM 1842 C C . LEU B 1 83 ? 0.469 6.336 0.596 1 97.62 83 LEU B C 1
ATOM 1844 O O . LEU B 1 83 ? -0.067 5.348 1.104 1 97.62 83 LEU B O 1
ATOM 1848 N N . GLY B 1 84 ? 1.747 6.598 0.74 1 96.81 84 GLY B N 1
ATOM 1849 C CA . GLY B 1 84 ? 2.59 5.883 1.684 1 96.81 84 GLY B CA 1
ATOM 1850 C C . GLY B 1 84 ? 2.801 6.633 2.984 1 96.81 84 GLY B C 1
ATOM 1851 O O . GLY B 1 84 ? 2.947 7.855 2.986 1 96.81 84 GLY B O 1
ATOM 1852 N N . VAL B 1 85 ? 2.777 5.914 4.035 1 97.62 85 VAL B N 1
ATOM 1853 C CA . VAL B 1 85 ? 3.023 6.48 5.355 1 97.62 85 VAL B CA 1
ATOM 1854 C C . VAL B 1 85 ? 4.254 5.828 5.98 1 97.62 85 VAL B C 1
ATOM 1856 O O . VAL B 1 85 ? 4.363 4.602 6.016 1 97.62 85 VAL B O 1
ATOM 1859 N N . TYR B 1 86 ? 5.125 6.688 6.473 1 97.44 86 TYR B N 1
ATOM 1860 C CA . TYR B 1 86 ? 6.375 6.215 7.062 1 97.44 86 TYR B CA 1
ATOM 1861 C C . TYR B 1 86 ? 6.641 6.898 8.398 1 97.44 86 TYR B C 1
ATOM 1863 O O . TYR B 1 86 ? 6.25 8.055 8.602 1 97.44 86 TYR B O 1
ATOM 1871 N N . LYS B 1 87 ? 7.289 6.188 9.242 1 98 87 LYS B N 1
ATOM 1872 C CA . LYS B 1 87 ? 7.793 6.805 10.461 1 98 87 LYS B CA 1
ATOM 1873 C C . LYS B 1 87 ? 9.312 6.875 10.453 1 98 87 LYS B C 1
ATOM 1875 O O . LYS B 1 87 ? 9.977 6.004 9.891 1 98 87 LYS B O 1
ATOM 1880 N N . LYS B 1 88 ? 9.805 7.898 11.078 1 97.81 88 LYS B N 1
ATOM 1881 C CA . LYS B 1 88 ? 11.258 7.988 11.219 1 97.81 88 LYS B CA 1
ATOM 1882 C C . LYS B 1 88 ? 11.773 6.953 12.219 1 97.81 88 LYS B C 1
ATOM 1884 O O . LYS B 1 88 ? 11.281 6.871 13.344 1 97.81 88 LYS B O 1
ATOM 1889 N N . GLY B 1 89 ? 12.68 6.113 11.766 1 95.5 89 GLY B N 1
ATOM 1890 C CA . GLY B 1 89 ? 13.438 5.227 12.633 1 95.5 89 GLY B CA 1
ATOM 1891 C C . GLY B 1 89 ? 14.758 5.82 13.086 1 95.5 89 GLY B C 1
ATOM 1892 O O . GLY B 1 89 ? 14.891 7.039 13.195 1 95.5 89 GLY B O 1
ATOM 1893 N N . VAL B 1 90 ? 15.664 4.969 13.344 1 93.5 90 VAL B N 1
ATOM 1894 C CA . VAL B 1 90 ? 16.969 5.414 13.82 1 93.5 90 VAL B CA 1
ATOM 1895 C C . VAL B 1 90 ? 17.734 6.078 12.68 1 93.5 90 VAL B C 1
ATOM 1897 O O . VAL B 1 90 ? 18.203 7.215 12.812 1 93.5 90 VAL B O 1
ATOM 1900 N N . ASP B 1 91 ? 17.844 5.391 11.508 1 92.12 91 ASP B N 1
ATOM 1901 C CA . ASP B 1 91 ? 18.625 5.961 10.422 1 92.12 91 ASP B CA 1
ATOM 1902 C C . ASP B 1 91 ? 17.859 5.918 9.102 1 92.12 91 ASP B C 1
ATOM 1904 O O . ASP B 1 91 ? 18.438 6.102 8.031 1 92.12 91 ASP B O 1
ATOM 1908 N N . ASN B 1 92 ? 16.672 5.594 9.227 1 93.5 92 ASN B N 1
ATOM 1909 C CA . ASN B 1 92 ? 15.867 5.457 8.016 1 93.5 92 ASN B CA 1
ATOM 1910 C C . ASN B 1 92 ? 14.391 5.695 8.305 1 93.5 92 ASN B C 1
ATOM 1912 O O . ASN B 1 92 ? 14.016 6 9.438 1 93.5 92 ASN B O 1
ATOM 1916 N N . PHE B 1 93 ? 13.656 5.801 7.258 1 94.25 93 PHE B N 1
ATOM 1917 C CA . PHE B 1 93 ? 12.203 5.781 7.406 1 94.25 93 PHE B CA 1
ATOM 1918 C C . PHE B 1 93 ? 11.656 4.371 7.223 1 94.25 93 PHE B C 1
ATOM 1920 O O . PHE B 1 93 ? 12.117 3.629 6.352 1 94.25 93 PHE B O 1
ATOM 1927 N N . ILE B 1 94 ? 10.75 4 8.117 1 93 94 ILE B N 1
ATOM 1928 C CA . ILE B 1 94 ? 10.133 2.68 8.125 1 93 94 ILE B CA 1
ATOM 1929 C C . ILE B 1 94 ? 8.688 2.789 7.629 1 93 94 ILE B C 1
ATOM 1931 O O . ILE B 1 94 ? 7.93 3.641 8.094 1 93 94 ILE B O 1
ATOM 1935 N N . SER B 1 95 ? 8.344 1.898 6.672 1 93.06 95 SER B N 1
ATOM 1936 C CA . SER B 1 95 ? 6.988 1.938 6.125 1 93.06 95 SER B CA 1
ATOM 1937 C C . SER B 1 95 ? 5.965 1.456 7.145 1 93.06 95 SER B C 1
ATOM 1939 O O . SER B 1 95 ? 6.152 0.416 7.781 1 93.06 95 SER B O 1
ATOM 1941 N N . LEU B 1 96 ? 4.906 2.24 7.281 1 93.88 96 LEU B N 1
ATOM 1942 C CA . LEU B 1 96 ? 3.785 1.849 8.125 1 93.88 96 LEU B CA 1
ATOM 1943 C C . LEU B 1 96 ? 2.621 1.341 7.285 1 93.88 96 LEU B C 1
ATOM 1945 O O . LEU B 1 96 ? 1.706 0.699 7.809 1 93.88 96 LEU B O 1
ATOM 1949 N N . GLY B 1 97 ? 2.645 1.654 5.98 1 92.5 97 GLY B N 1
ATOM 1950 C CA . GLY B 1 97 ? 1.587 1.197 5.094 1 92.5 97 GLY B CA 1
ATOM 1951 C C . GLY B 1 97 ? 1.494 2.002 3.811 1 92.5 97 GLY B C 1
ATOM 1952 O O . GLY B 1 97 ? 1.893 3.168 3.775 1 92.5 97 GLY B O 1
ATOM 1953 N N . LEU B 1 98 ? 1.105 1.37 2.795 1 95 98 LEU B N 1
ATOM 1954 C CA . LEU B 1 98 ? 0.747 1.962 1.51 1 95 98 LEU B CA 1
ATOM 1955 C C . LEU B 1 98 ? -0.745 1.806 1.237 1 95 98 LEU B C 1
ATOM 1957 O O . LEU B 1 98 ? -1.323 0.751 1.507 1 95 98 LEU B O 1
ATOM 1961 N N . PHE B 1 99 ? -1.341 2.898 0.744 1 95.56 99 PHE B N 1
ATOM 1962 C CA . PHE B 1 99 ? -2.797 2.922 0.658 1 95.56 99 PHE B CA 1
ATOM 1963 C C . PHE B 1 99 ? -3.25 3.438 -0.703 1 95.56 99 PHE B C 1
ATOM 1965 O O . PHE B 1 99 ? -2.615 4.324 -1.279 1 95.56 99 PHE B O 1
ATOM 1972 N N . THR B 1 100 ? -4.336 2.893 -1.205 1 95.62 100 THR B N 1
ATOM 1973 C CA . THR B 1 100 ? -4.961 3.258 -2.473 1 95.62 100 THR B CA 1
ATOM 1974 C C . THR B 1 100 ? -6.473 3.068 -2.404 1 95.62 100 THR B C 1
ATOM 1976 O O . THR B 1 100 ? -7 2.6 -1.394 1 95.62 100 THR B O 1
ATOM 1979 N N . GLY B 1 101 ? -7.184 3.529 -3.473 1 94.88 101 GLY B N 1
ATOM 1980 C CA . GLY B 1 101 ? -8.633 3.393 -3.477 1 94.88 101 GLY B CA 1
ATOM 1981 C C . GLY B 1 101 ? -9.305 4.16 -2.355 1 94.88 101 GLY B C 1
ATOM 1982 O O . GLY B 1 101 ? -9.016 5.34 -2.143 1 94.88 101 GLY B O 1
ATOM 1983 N N . THR B 1 102 ? -10.25 3.467 -1.645 1 94.94 102 THR B N 1
ATOM 1984 C CA . THR B 1 102 ? -10.984 4.102 -0.557 1 94.94 102 THR B CA 1
ATOM 1985 C C . THR B 1 102 ? -10.602 3.488 0.787 1 94.94 102 THR B C 1
ATOM 1987 O O . THR B 1 102 ? -11.273 3.717 1.795 1 94.94 102 THR B O 1
ATOM 1990 N N . ASN B 1 103 ? -9.531 2.662 0.714 1 87.94 103 ASN B N 1
ATOM 1991 C CA . ASN B 1 103 ? -9.188 1.865 1.888 1 87.94 103 ASN B CA 1
ATOM 1992 C C . ASN B 1 103 ? -8.039 2.49 2.674 1 87.94 103 ASN B C 1
ATOM 1994 O O . ASN B 1 103 ? -6.871 2.256 2.363 1 87.94 103 ASN B O 1
ATOM 1998 N N . PHE B 1 104 ? -8.352 3.293 3.535 1 93.06 104 PHE B N 1
ATOM 1999 C CA . PHE B 1 104 ? -7.418 3.709 4.578 1 93.06 104 PHE B CA 1
ATOM 2000 C C . PHE B 1 104 ? -7.812 3.125 5.926 1 93.06 104 PHE B C 1
ATOM 2002 O O . PHE B 1 104 ? -8.961 2.715 6.117 1 93.06 104 PHE B O 1
ATOM 2009 N N . THR B 1 105 ? -6.953 2.861 6.777 1 91.88 105 THR B N 1
ATOM 2010 C CA . THR B 1 105 ? -7.305 2.402 8.117 1 91.88 105 THR B CA 1
ATOM 2011 C C . THR B 1 105 ? -8.039 3.494 8.891 1 91.88 105 THR B C 1
ATOM 2013 O O . THR B 1 105 ? -7.965 4.672 8.531 1 91.88 105 THR B O 1
ATOM 2016 N N . GLU B 1 106 ? -8.852 3.166 9.852 1 94.38 106 GLU B N 1
ATOM 2017 C CA . GLU B 1 106 ? -9.578 4.125 10.68 1 94.38 106 GLU B CA 1
ATOM 2018 C C . GLU B 1 106 ? -8.617 5.07 11.398 1 94.38 106 GLU B C 1
ATOM 2020 O O . GLU B 1 106 ? -8.898 6.262 11.531 1 94.38 106 GLU B O 1
ATOM 2025 N N . LYS B 1 107 ? -7.605 4.543 11.922 1 97.31 107 LYS B N 1
ATOM 2026 C CA . LYS B 1 107 ? -6.566 5.27 12.641 1 97.31 107 LYS B CA 1
ATOM 2027 C C . LYS B 1 107 ? -5.211 4.586 12.484 1 97.31 107 LYS B C 1
ATOM 2029 O O . LYS B 1 107 ? -5.113 3.359 12.547 1 97.31 107 LYS B O 1
ATOM 2034 N N . LEU B 1 108 ? -4.125 5.391 12.227 1 97.62 108 LEU B N 1
ATOM 2035 C CA . LEU B 1 108 ? -2.752 4.902 12.164 1 97.62 108 LEU B CA 1
ATOM 2036 C C . LEU B 1 108 ? -1.879 5.602 13.195 1 97.62 108 LEU B C 1
ATOM 2038 O O . LEU B 1 108 ? -1.823 6.832 13.242 1 97.62 108 LEU B O 1
ATOM 2042 N N . VAL B 1 109 ? -1.249 4.809 14.031 1 97.62 109 VAL B N 1
ATOM 2043 C CA . VAL B 1 109 ? -0.411 5.379 15.086 1 97.62 109 VAL B CA 1
ATOM 2044 C C . VAL B 1 109 ? 1.059 5.078 14.789 1 97.62 109 VAL B C 1
ATOM 2046 O O . VAL B 1 109 ? 1.426 3.93 14.539 1 97.62 109 VAL B O 1
ATOM 2049 N N . ALA B 1 110 ? 1.83 6.094 14.773 1 97.69 110 ALA B N 1
ATOM 2050 C CA . ALA B 1 110 ? 3.277 5.973 14.617 1 97.69 110 ALA B CA 1
ATOM 2051 C C . ALA B 1 110 ? 4 6.277 15.922 1 97.69 110 ALA B C 1
ATOM 2053 O O . ALA B 1 110 ? 3.812 7.344 16.516 1 97.69 110 ALA B O 1
ATOM 2054 N N . TRP B 1 111 ? 4.793 5.316 16.312 1 96 111 TRP B N 1
ATOM 2055 C CA . TRP B 1 111 ? 5.609 5.535 17.5 1 96 111 TRP B CA 1
ATOM 2056 C C . TRP B 1 111 ? 6.895 6.281 17.156 1 96 111 TRP B C 1
ATOM 2058 O O . TRP B 1 111 ? 7.992 5.738 17.297 1 96 111 TRP B O 1
ATOM 2068 N N . SER B 1 112 ? 6.777 7.371 16.688 1 97.69 112 SER B N 1
ATOM 2069 C CA . SER B 1 112 ? 7.801 8.336 16.281 1 97.69 112 SER B CA 1
ATOM 2070 C C . SER B 1 112 ? 7.234 9.75 16.234 1 97.69 112 SER B C 1
ATOM 2072 O O . SER B 1 112 ? 6.074 9.953 15.875 1 97.69 112 SER B O 1
ATOM 2074 N N . HIS B 1 113 ? 8.078 10.719 16.578 1 97.88 113 HIS B N 1
ATOM 2075 C CA . HIS B 1 113 ? 7.582 12.094 16.547 1 97.88 113 HIS B CA 1
ATOM 2076 C C . HIS B 1 113 ? 7.703 12.68 15.141 1 97.88 113 HIS B C 1
ATOM 2078 O O . HIS B 1 113 ? 7.371 13.852 14.922 1 97.88 113 HIS B O 1
ATOM 2084 N N . THR B 1 114 ? 8.211 11.906 14.195 1 98.5 114 THR B N 1
ATOM 2085 C CA . THR B 1 114 ? 8.359 12.336 12.812 1 98.5 114 THR B CA 1
ATOM 2086 C C . THR B 1 114 ? 7.805 11.281 11.852 1 98.5 114 THR B C 1
ATOM 2088 O O . THR B 1 114 ? 8.18 10.109 11.93 1 98.5 114 THR B O 1
ATOM 2091 N N . ILE B 1 115 ? 6.898 11.727 10.992 1 98.69 115 ILE B N 1
ATOM 2092 C CA . ILE B 1 115 ? 6.387 10.828 9.961 1 98.69 115 ILE B CA 1
ATOM 2093 C C . ILE B 1 115 ? 6.531 11.484 8.586 1 98.69 115 ILE B C 1
ATOM 2095 O O . ILE B 1 115 ? 6.734 12.695 8.484 1 98.69 115 ILE B O 1
ATOM 2099 N N . ARG B 1 116 ? 6.453 10.648 7.621 1 98.44 116 ARG B N 1
ATOM 2100 C CA . ARG B 1 116 ? 6.461 11.086 6.23 1 98.44 116 ARG B CA 1
ATOM 2101 C C . ARG B 1 116 ? 5.258 10.523 5.477 1 98.44 116 ARG B C 1
ATOM 2103 O O . ARG B 1 116 ? 4.898 9.359 5.645 1 98.44 116 ARG B O 1
ATOM 2110 N N . LEU B 1 117 ? 4.586 11.375 4.75 1 98.69 117 LEU B N 1
ATOM 2111 C CA . LEU B 1 117 ? 3.551 11 3.797 1 98.69 117 LEU B CA 1
ATOM 2112 C C . LEU B 1 117 ? 4.043 11.164 2.363 1 98.69 117 LEU B C 1
ATOM 2114 O O . LEU B 1 117 ? 4.527 12.234 1.99 1 98.69 117 LEU B O 1
ATOM 2118 N N . VAL B 1 118 ? 4.004 10.156 1.608 1 98 118 VAL B N 1
ATOM 2119 C CA . VAL B 1 118 ? 4.41 10.188 0.207 1 98 118 VAL B CA 1
ATOM 2120 C C . VAL B 1 118 ? 3.205 9.898 -0.686 1 98 118 VAL B C 1
ATOM 2122 O O . VAL B 1 118 ? 2.609 8.82 -0.609 1 98 118 VAL B O 1
ATOM 2125 N N . PHE B 1 119 ? 2.834 10.844 -1.502 1 98.44 119 PHE B N 1
ATOM 2126 C CA . PHE B 1 119 ? 1.679 10.742 -2.387 1 98.44 119 PHE B CA 1
ATOM 2127 C C . PHE B 1 119 ? 2.111 10.773 -3.848 1 98.44 119 PHE B C 1
ATOM 2129 O O . PHE B 1 119 ? 2.766 11.719 -4.289 1 98.44 119 PHE B O 1
ATOM 2136 N N . ARG B 1 120 ? 1.717 9.703 -4.586 1 96.62 120 ARG B N 1
ATOM 2137 C CA . ARG B 1 120 ? 2.084 9.617 -5.996 1 96.62 120 ARG B CA 1
ATOM 2138 C C . ARG B 1 120 ? 0.88 9.258 -6.855 1 96.62 120 ARG B C 1
ATOM 2140 O O . ARG B 1 120 ? 0.077 8.398 -6.48 1 96.62 120 ARG B O 1
ATOM 2147 N N . THR B 1 121 ? 0.772 9.953 -7.992 1 95.94 121 THR B N 1
ATOM 2148 C CA . THR B 1 121 ? -0.292 9.688 -8.953 1 95.94 121 THR B CA 1
ATOM 2149 C C . THR B 1 121 ? 0.291 9.297 -10.305 1 95.94 121 THR B C 1
ATOM 2151 O O . THR B 1 121 ? 1.414 9.68 -10.641 1 95.94 121 THR B O 1
ATOM 2154 N N . ASP B 1 122 ? -0.447 8.492 -11.094 1 92.69 122 ASP B N 1
ATOM 2155 C CA . ASP B 1 122 ? 0.002 8.148 -12.438 1 92.69 122 ASP B CA 1
ATOM 2156 C C . ASP B 1 122 ? -0.428 9.203 -13.453 1 92.69 122 ASP B C 1
ATOM 2158 O O . ASP B 1 122 ? -0.691 10.352 -13.086 1 92.69 122 ASP B O 1
ATOM 2162 N N . TYR B 1 123 ? -0.461 8.906 -14.703 1 91.75 123 TYR B N 1
ATOM 2163 C CA . TYR B 1 123 ? -0.551 9.906 -15.766 1 91.75 123 TYR B CA 1
ATOM 2164 C C . TYR B 1 123 ? -2.004 10.18 -16.125 1 91.75 123 TYR B C 1
ATOM 2166 O O . TYR B 1 123 ? -2.289 11.086 -16.922 1 91.75 123 TYR B O 1
ATOM 2174 N N . SER B 1 124 ? -2.939 9.344 -15.594 1 92.56 124 SER B N 1
ATOM 2175 C CA . SER B 1 124 ? -4.324 9.555 -15.992 1 92.56 124 SER B CA 1
ATOM 2176 C C . SER B 1 124 ? -5.289 9.227 -14.859 1 92.56 124 SER B C 1
ATOM 2178 O O . SER B 1 124 ? -4.914 8.555 -13.898 1 92.56 124 SER B O 1
ATOM 2180 N N . TYR B 1 125 ? -6.52 9.75 -14.922 1 95.44 125 TYR B N 1
ATOM 2181 C CA . TYR B 1 125 ? -7.617 9.523 -13.984 1 95.44 125 TYR B CA 1
ATOM 2182 C C . TYR B 1 125 ? -7.234 9.961 -12.578 1 95.44 125 TYR B C 1
ATOM 2184 O O . TYR B 1 125 ? -6.078 9.805 -12.164 1 95.44 125 TYR B O 1
ATOM 2192 N N . SER B 1 126 ? -8.062 10.531 -11.875 1 98.12 126 SER B N 1
ATOM 2193 C CA . SER B 1 126 ? -7.895 10.969 -10.5 1 98.12 126 SER B CA 1
ATOM 2194 C C . SER B 1 126 ? -9.219 10.945 -9.742 1 98.12 126 SER B C 1
ATOM 2196 O O . SER B 1 126 ? -10.281 10.766 -10.352 1 98.12 126 SER B O 1
ATOM 2198 N N . GLU B 1 127 ? -9.094 10.969 -8.516 1 98.38 127 GLU B N 1
ATOM 2199 C CA . GLU B 1 127 ? -10.242 11.055 -7.617 1 98.38 127 GLU B CA 1
ATOM 2200 C C . GLU B 1 127 ? -10.164 12.289 -6.73 1 98.38 127 GLU B C 1
ATOM 2202 O O . GLU B 1 127 ? -9.375 13.203 -7 1 98.38 127 GLU B O 1
ATOM 2207 N N . ASP B 1 128 ? -10.977 12.375 -5.641 1 98.44 128 ASP B N 1
ATOM 2208 C CA . ASP B 1 128 ? -11.094 13.578 -4.824 1 98.44 128 ASP B CA 1
ATOM 2209 C C . ASP B 1 128 ? -9.938 13.68 -3.824 1 98.44 128 ASP B C 1
ATOM 2211 O O . ASP B 1 128 ? -9.766 14.711 -3.176 1 98.44 128 ASP B O 1
ATOM 2215 N N . GLY B 1 129 ? -9.219 12.656 -3.68 1 98.62 129 GLY B N 1
ATOM 2216 C CA . GLY B 1 129 ? -8.016 12.719 -2.855 1 98.62 129 GLY B CA 1
ATOM 2217 C C . GLY B 1 129 ? -8.281 12.383 -1.4 1 98.62 129 GLY B C 1
ATOM 2218 O O . GLY B 1 129 ? -9.008 11.43 -1.099 1 98.62 129 GLY B O 1
ATOM 2219 N N . PHE B 1 130 ? -7.551 13.047 -0.54 1 98.88 130 PHE B N 1
ATOM 2220 C CA . PHE B 1 130 ? -7.652 12.727 0.879 1 98.88 130 PHE B CA 1
ATOM 2221 C C . PHE B 1 130 ? -7.516 13.984 1.729 1 98.88 130 PHE B C 1
ATOM 2223 O O . PHE B 1 130 ? -6.969 14.992 1.274 1 98.88 130 PHE B O 1
ATOM 2230 N N . LYS B 1 131 ? -8.023 13.883 2.881 1 98.81 131 LYS B N 1
ATOM 2231 C CA . LYS B 1 131 ? -7.754 14.758 4.016 1 98.81 131 LYS B CA 1
ATOM 2232 C C . LYS B 1 131 ? -7.52 13.953 5.289 1 98.81 131 LYS B C 1
ATOM 2234 O O . LYS B 1 131 ? -8.344 13.117 5.664 1 98.81 131 LYS B O 1
ATOM 2239 N N . ILE B 1 132 ? -6.438 14.234 5.922 1 98.75 132 ILE B N 1
ATOM 2240 C CA . ILE B 1 132 ? -6.035 13.445 7.082 1 98.75 132 ILE B CA 1
ATOM 2241 C C . ILE B 1 132 ? -5.719 14.375 8.25 1 98.75 132 ILE B C 1
ATOM 2243 O O . ILE B 1 132 ? -5.016 15.375 8.086 1 98.75 132 ILE B O 1
ATOM 2247 N N . HIS B 1 133 ? -6.246 14.055 9.359 1 98.75 133 HIS B N 1
ATOM 2248 C CA . HIS B 1 133 ? -5.906 14.734 10.602 1 98.75 133 HIS B CA 1
ATOM 2249 C C . HIS B 1 133 ? -4.695 14.086 11.273 1 98.75 133 HIS B C 1
ATOM 2251 O O . HIS B 1 133 ? -4.672 12.875 11.484 1 98.75 133 HIS B O 1
ATOM 2257 N N . PHE B 1 134 ? -3.654 14.875 11.5 1 98.69 134 PHE B N 1
ATOM 2258 C CA . PHE B 1 134 ? -2.555 14.367 12.312 1 98.69 134 PHE B CA 1
ATOM 2259 C C . PHE B 1 134 ? -2.57 15 13.695 1 98.69 134 PHE B C 1
ATOM 2261 O O . PHE B 1 134 ? -2.936 16.172 13.852 1 98.69 134 PHE B O 1
ATOM 2268 N N . GLU B 1 135 ? -2.121 14.172 14.648 1 98.31 135 GLU B N 1
ATOM 2269 C CA . GLU B 1 135 ? -2.064 14.641 16.031 1 98.31 135 GLU B CA 1
ATOM 2270 C C . GLU B 1 135 ? -0.893 14.008 16.781 1 98.31 135 GLU B C 1
ATOM 2272 O O . GLU B 1 135 ? -0.625 12.812 16.625 1 98.31 135 GLU B O 1
ATOM 2277 N N . GLY B 1 136 ? -0.196 14.844 17.516 1 97.62 136 GLY B N 1
ATOM 2278 C CA . GLY B 1 136 ? 0.79 14.336 18.453 1 97.62 136 GLY B CA 1
ATOM 2279 C C . GLY B 1 136 ? 0.181 13.875 19.766 1 97.62 136 GLY B C 1
ATOM 2280 O O . GLY B 1 136 ? -0.681 14.555 20.328 1 97.62 136 GLY B O 1
ATOM 2281 N N . ASN B 1 137 ? 0.593 12.695 20.188 1 96.38 137 ASN B N 1
ATOM 2282 C CA . ASN B 1 137 ? 0.113 12.141 21.453 1 96.38 137 ASN B CA 1
ATOM 2283 C C . ASN B 1 137 ? 1.269 11.711 22.344 1 96.38 137 ASN B C 1
ATOM 2285 O O . ASN B 1 137 ? 2.238 11.117 21.891 1 96.38 137 ASN B O 1
ATOM 2289 N N . LYS B 1 138 ? 1.147 11.992 23.688 1 91.81 138 LYS B N 1
ATOM 2290 C CA . LYS B 1 138 ? 2.189 11.594 24.641 1 91.81 138 LYS B CA 1
ATOM 2291 C C . LYS B 1 138 ? 2.338 10.07 24.672 1 91.81 138 LYS B C 1
ATOM 2293 O O . LYS B 1 138 ? 1.343 9.344 24.672 1 91.81 138 LYS B O 1
ATOM 2298 N N . ILE B 1 139 ? 3.498 9.539 24.469 1 81.25 139 ILE B N 1
ATOM 2299 C CA . ILE B 1 139 ? 3.791 8.109 24.516 1 81.25 139 ILE B CA 1
ATOM 2300 C C . ILE B 1 139 ? 3.859 7.648 25.969 1 81.25 139 ILE B C 1
ATOM 2302 O O . ILE B 1 139 ? 4.664 8.156 26.75 1 81.25 139 ILE B O 1
ATOM 2306 N N . THR B 1 140 ? 2.84 7.402 26.688 1 66.5 140 THR B N 1
ATOM 2307 C CA . THR B 1 140 ? 2.9 6.941 28.078 1 66.5 140 THR B CA 1
ATOM 2308 C C . THR B 1 140 ? 3.42 5.508 28.141 1 66.5 140 THR B C 1
ATOM 2310 O O . THR B 1 140 ? 2.975 4.641 27.391 1 66.5 140 THR B O 1
ATOM 2313 N N . GLU B 1 141 ? 4.68 5.277 28.562 1 50.5 141 GLU B N 1
ATOM 2314 C CA . GLU B 1 141 ? 5.188 3.943 28.875 1 50.5 141 GLU B CA 1
ATOM 2315 C C . GLU B 1 141 ? 4.16 3.133 29.656 1 50.5 141 GLU B C 1
ATOM 2317 O O . GLU B 1 141 ? 3.49 3.664 30.547 1 50.5 141 GLU B O 1
ATOM 2322 N N . LYS B 1 142 ? 3.266 2.227 29.125 1 40.53 142 LYS B N 1
ATOM 2323 C CA . LYS B 1 142 ? 2.74 1.364 30.188 1 40.53 142 LYS B CA 1
ATOM 2324 C C . LYS B 1 142 ? 3.854 0.887 31.109 1 40.53 142 LYS B C 1
ATOM 2326 O O . LYS B 1 142 ? 4.785 0.209 30.672 1 40.53 142 LYS B O 1
ATOM 2331 N N . ILE B 1 143 ? 4.152 1.543 32.125 1 27.52 143 ILE B N 1
ATOM 2332 C CA . ILE B 1 143 ? 4.715 0.845 33.25 1 27.52 143 ILE B CA 1
ATOM 2333 C C . ILE B 1 143 ? 3.779 -0.287 33.688 1 27.52 143 ILE B C 1
ATOM 2335 O O . ILE B 1 143 ? 2.57 -0.083 33.812 1 27.52 143 ILE B O 1
#

pLDDT: mean 87.22, std 19.96, range [26.3, 98.88]

Nearest PDB structures (foldseek):
  7wr7-assembly1_A  TM=8.705E-01  e=2.902E-09  Homo sapiens
  6v55-assembly1_A  TM=8.754E-01  e=2.060E-08  Danio rerio
  7wqx-assembly1_A  TM=8.323E-01  e=1.055E-07  Homo sapiens
  8h3u-assembly1_A  TM=8.291E-01  e=1.694E-06  Homo sapiens
  8h3s-assembly1_A  TM=8.524E-01  e=2.619E-06  Homo sapiens

InterPro domains:
  IPR000859 CUB domain [PF00431] (28-134)
  IPR000859 CUB domain [PS01180] (28-137)
  IPR000859 CUB domain [SM00042] (28-137)
  IPR000859 CUB domain [cd00041] (28-135)
  IPR035914 Spermadhesin, CUB domain superfamily [G3DSA:2.60.120.290] (22-137)
  IPR035914 Spermadhesin, CUB domain superfamily [SSF49854] (27-135)

Radius of gyration: 28.54 Å; Cα contacts (8 Å, |Δi|>4): 688; chains: 2; bounding box: 52×148×56 Å

Organism: Branchiostoma floridae (NCBI:txid7739)

Foldseek 3Di:
DPPPPPPPPPPPPPPPPCPVQFDEAAPQEDEAPDDQKHKYWHHPPQAWHAAFGKGKYKYAHDQQWKKKKAWPFAAWAAPFKKKWKWADDDDDTDTPDIDHGRDDDRMDIGPHRMMMIIIHGHHDDTHSTTMMMMGIDGPDPPD/DPPPPPPPPPPPPPPPPCPVQFDEAAPQEDEAPDDQKHKYWHHPPQAWHAAFGKGKYKYAHDQQWKKKKAWPFAAWAAPFKKKWKWADDDDDTHTPDIDHGRDDDRMDIGPHRMMMIIIHGHHDDTHSTTMMMMGIDGPDPPD